Protein AF-A0A7C7MCL7-F1 (afdb_monomer)

Foldseek 3Di:
DDDDDDDDDPPPPPPPPPVPPVCVPPPPPDDDPDDDPVCVVPVVVVVVVVVLQCVQQVPDPPHGGHQLLVVLVVLQLVLQVCVVVVNLVVVLVVVCVVCLVLLVVLLVVCVVPVFLVSNVCSVANVPVVNCSQFVDWDDDRQKIKGAHSHVVSVVVCVVVVNHPDDVQNCCVRVPVSNVVSSCVSSQWDWDWDHADPRRMIMIGTPGGNDDPPD

Nearest PDB structures (foldseek):
  7dg2-assembly1_A  TM=3.891E-01  e=6.845E-01  Xenopus laevis
  6g63-assembly1_A  TM=5.536E-01  e=3.186E+00  Escherichia coli K-12
  3key-assembly1_A  TM=3.039E-01  e=1.237E+00  Saccharomyces cerevisiae
  2vrt-assembly2_B  TM=3.286E-01  e=1.662E+00  Escherichia coli
  7dg2-assembly1_C  TM=2.466E-01  e=5.113E+00  Xenopus laevis

Radius of gyration: 28.77 Å; Cα contacts (8 Å, |Δi|>4): 194; chains: 1; bounding box: 128×38×57 Å

Structure (mmCIF, N/CA/C/O backbone):
data_AF-A0A7C7MCL7-F1
#
_entry.id   AF-A0A7C7MCL7-F1
#
loop_
_atom_site.group_PDB
_atom_site.id
_atom_site.type_symbol
_atom_site.label_atom_id
_atom_site.label_alt_id
_atom_site.label_comp_id
_atom_site.label_asym_id
_atom_site.label_entity_id
_atom_site.label_seq_id
_atom_site.pdbx_PDB_ins_code
_atom_site.Cartn_x
_atom_site.Cartn_y
_atom_site.Cartn_z
_atom_site.occupancy
_atom_site.B_iso_or_equiv
_atom_site.auth_seq_id
_atom_site.auth_comp_id
_atom_site.auth_asym_id
_atom_site.auth_atom_id
_atom_site.pdbx_PDB_model_num
ATOM 1 N N . MET A 1 1 ? 95.970 14.240 15.157 1.00 36.94 1 MET A N 1
ATOM 2 C CA . MET A 1 1 ? 95.552 15.665 15.115 1.00 36.94 1 MET A CA 1
ATOM 3 C C . MET A 1 1 ? 94.031 15.722 15.261 1.00 36.94 1 MET A C 1
ATOM 5 O O . MET A 1 1 ? 93.344 15.243 14.382 1.00 36.94 1 MET A O 1
ATOM 9 N N . LYS A 1 2 ? 93.507 15.883 16.482 1.00 35.91 2 LYS A N 1
ATOM 10 C CA . LYS A 1 2 ? 92.838 17.091 17.027 1.00 35.91 2 LYS A CA 1
ATOM 11 C C . LYS A 1 2 ? 91.698 17.696 16.171 1.00 35.91 2 LYS A C 1
ATOM 13 O O . LYS A 1 2 ? 91.995 18.410 15.225 1.00 35.91 2 LYS A O 1
ATOM 18 N N . ARG A 1 3 ? 90.475 17.598 16.742 1.00 40.03 3 ARG A N 1
ATOM 19 C CA . ARG A 1 3 ? 89.331 18.554 16.724 1.00 40.03 3 ARG A CA 1
ATOM 20 C C . ARG A 1 3 ? 88.558 18.654 15.381 1.00 40.03 3 ARG A C 1
ATOM 22 O O . ARG A 1 3 ? 89.179 18.711 14.341 1.00 40.03 3 ARG A O 1
ATOM 29 N N . LYS A 1 4 ? 87.220 18.721 15.306 1.00 42.31 4 LYS A N 1
ATOM 30 C CA . LYS A 1 4 ? 86.216 19.365 16.174 1.00 42.31 4 LYS A CA 1
ATOM 31 C C . LYS A 1 4 ? 84.848 18.660 16.102 1.00 42.31 4 LYS A C 1
ATOM 33 O O . LYS A 1 4 ? 84.473 18.096 15.085 1.00 42.31 4 LYS A O 1
ATOM 38 N N . VAL A 1 5 ? 84.133 18.793 17.212 1.00 49.50 5 VAL A N 1
ATOM 39 C CA . VAL A 1 5 ? 82.712 18.529 17.463 1.00 49.50 5 VAL A CA 1
ATOM 40 C C . VAL A 1 5 ? 81.807 19.307 16.501 1.00 49.50 5 VAL A C 1
ATOM 42 O O . VAL A 1 5 ? 82.027 20.503 16.315 1.00 49.50 5 VAL A O 1
ATOM 45 N N . LEU A 1 6 ? 80.739 18.671 16.010 1.00 38.44 6 LEU A N 1
ATOM 46 C CA . LEU A 1 6 ? 79.449 19.337 15.819 1.00 38.44 6 LEU A CA 1
ATOM 47 C C . LEU A 1 6 ? 78.312 18.319 15.999 1.00 38.44 6 LEU A C 1
ATOM 49 O O . LEU A 1 6 ? 78.039 17.494 15.134 1.00 38.44 6 LEU A O 1
ATOM 53 N N . ILE A 1 7 ? 77.691 18.374 17.175 1.00 47.28 7 ILE A N 1
ATOM 54 C CA . ILE A 1 7 ? 76.401 17.758 17.477 1.00 47.28 7 ILE A CA 1
ATOM 55 C C . ILE A 1 7 ? 75.343 18.692 16.885 1.00 47.28 7 ILE A C 1
ATOM 57 O O . ILE A 1 7 ? 75.255 19.845 17.302 1.00 47.28 7 ILE A O 1
ATOM 61 N N . ILE A 1 8 ? 74.547 18.209 15.933 1.00 44.81 8 ILE A N 1
ATOM 62 C CA . ILE A 1 8 ? 73.264 18.826 15.583 1.00 44.81 8 ILE A CA 1
ATOM 63 C C . ILE A 1 8 ? 72.187 17.833 16.004 1.00 44.81 8 ILE A C 1
ATOM 65 O O . ILE A 1 8 ? 72.115 16.712 15.506 1.00 44.81 8 ILE A O 1
ATOM 69 N N . ALA A 1 9 ? 71.409 18.247 16.999 1.00 42.09 9 ALA A N 1
ATOM 70 C CA . ALA A 1 9 ? 70.315 17.493 17.577 1.00 42.09 9 ALA A CA 1
ATOM 71 C C . ALA A 1 9 ? 69.171 17.353 16.562 1.00 42.09 9 ALA A C 1
ATOM 73 O O . ALA A 1 9 ? 68.555 18.340 16.165 1.00 42.09 9 ALA A O 1
ATOM 74 N N . LEU A 1 10 ? 68.865 16.116 16.176 1.00 41.31 10 LEU A N 1
ATOM 75 C CA . LEU A 1 10 ? 67.607 15.755 15.531 1.00 41.31 10 LEU A CA 1
ATOM 76 C C . LEU A 1 10 ? 66.560 15.587 16.638 1.00 41.31 10 LEU A C 1
ATOM 78 O O . LEU A 1 10 ? 66.411 14.514 17.220 1.00 41.31 10 LEU A O 1
ATOM 82 N N . ILE A 1 11 ? 65.861 16.675 16.964 1.00 46.47 11 ILE A N 1
ATOM 83 C CA . ILE A 1 11 ? 64.635 16.614 17.762 1.00 46.47 11 ILE A CA 1
ATOM 84 C C . ILE A 1 11 ? 63.562 16.004 16.856 1.00 46.47 11 ILE A C 1
ATOM 86 O O . ILE A 1 11 ? 62.871 16.699 16.115 1.00 46.47 11 ILE A O 1
ATOM 90 N N . PHE A 1 12 ? 63.443 14.678 16.897 1.00 41.88 12 PHE A N 1
ATOM 91 C CA . PHE A 1 12 ? 62.218 13.991 16.507 1.00 41.88 12 PHE A CA 1
ATOM 92 C C . PHE A 1 12 ? 61.162 14.327 17.569 1.00 41.88 12 PHE A C 1
ATOM 94 O O . PHE A 1 12 ? 60.951 13.582 18.524 1.00 41.88 12 PHE A O 1
ATOM 101 N N . CYS A 1 13 ? 60.492 15.472 17.418 1.00 37.75 13 CYS A N 1
ATOM 102 C CA . CYS A 1 13 ? 59.153 15.620 17.971 1.00 37.75 13 CYS A CA 1
ATOM 103 C C . CYS A 1 13 ? 58.274 14.652 17.184 1.00 37.75 13 CYS A C 1
ATOM 105 O O . CYS A 1 13 ? 57.756 14.988 16.119 1.00 37.75 13 CYS A O 1
ATOM 107 N N . GLY A 1 14 ? 58.161 13.423 17.687 1.00 39.16 14 GLY A N 1
ATOM 108 C CA . GLY A 1 14 ? 57.064 12.542 17.336 1.00 39.16 14 GLY A CA 1
ATOM 109 C C . GLY A 1 14 ? 55.780 13.271 17.698 1.00 39.16 14 GLY A C 1
ATOM 110 O O . GLY A 1 14 ? 55.341 13.232 18.844 1.00 39.16 14 GLY A O 1
ATOM 111 N N . PHE A 1 15 ? 55.216 13.986 16.726 1.00 41.09 15 PHE A N 1
ATOM 112 C CA . PHE A 1 15 ? 53.821 14.372 16.740 1.00 41.09 15 PHE A CA 1
ATOM 113 C C . PHE A 1 15 ? 53.038 13.066 16.820 1.00 41.09 15 PHE A C 1
ATOM 115 O O . PHE A 1 15 ? 52.789 12.400 15.816 1.00 41.09 15 PHE A O 1
ATOM 122 N N . GLY A 1 16 ? 52.683 12.680 18.045 1.00 38.75 16 GLY A N 1
ATOM 123 C CA . GLY A 1 16 ? 51.490 11.896 18.261 1.00 38.75 16 GLY A CA 1
ATOM 124 C C . GLY A 1 16 ? 50.367 12.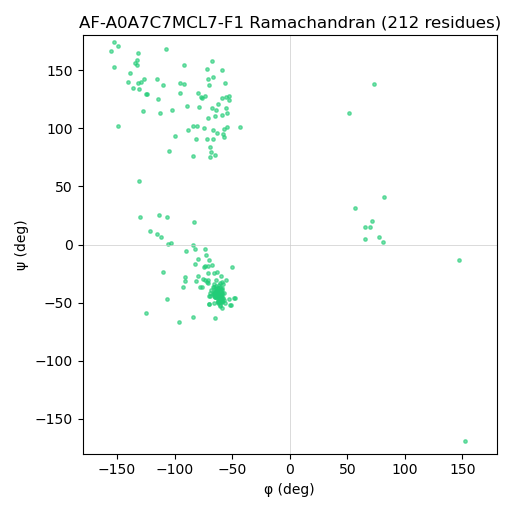690 17.620 1.00 38.75 16 GLY A C 1
ATOM 125 O O . GLY A 1 16 ? 49.902 13.683 18.175 1.00 38.75 16 GLY A O 1
ATOM 126 N N . ILE A 1 17 ? 49.963 12.283 16.419 1.00 47.47 17 ILE A N 1
ATOM 127 C CA . ILE A 1 17 ? 48.652 12.625 15.888 1.00 47.47 17 ILE A CA 1
ATOM 128 C C . ILE A 1 17 ? 47.683 11.826 16.757 1.00 47.47 17 ILE A C 1
ATOM 130 O O . ILE A 1 17 ? 47.179 10.771 16.381 1.00 47.47 17 ILE A O 1
ATOM 134 N N . SER A 1 18 ? 47.484 12.299 17.986 1.00 43.41 18 SER A N 1
ATOM 135 C CA . SER A 1 18 ? 46.252 12.078 18.715 1.00 43.41 18 SER A CA 1
ATOM 136 C C . SER A 1 18 ? 45.187 12.642 17.795 1.00 43.41 18 SER A C 1
ATOM 138 O O . SER A 1 18 ? 45.034 13.855 17.672 1.00 43.41 18 SER A O 1
ATOM 140 N N . SER A 1 19 ? 44.538 11.740 17.064 1.00 42.25 19 SER A N 1
ATOM 141 C CA . SER A 1 19 ? 43.233 11.962 16.476 1.00 42.25 19 SER A CA 1
ATOM 142 C C . SER A 1 19 ? 42.396 12.659 17.538 1.00 42.25 19 SER A C 1
ATOM 144 O O . SER A 1 19 ? 41.936 12.020 18.485 1.00 42.25 19 SER A O 1
ATOM 146 N N . THR A 1 20 ? 42.239 13.974 17.419 1.00 41.31 20 THR A N 1
ATOM 147 C CA . THR A 1 20 ? 41.223 14.710 18.151 1.00 41.31 20 THR A CA 1
ATOM 148 C C . THR A 1 20 ? 39.897 14.262 17.556 1.00 41.31 20 THR A C 1
ATOM 150 O O . THR A 1 20 ? 39.319 14.932 16.703 1.00 41.31 20 THR A O 1
ATOM 153 N N . TYR A 1 21 ? 39.423 13.091 17.984 1.00 46.25 21 TYR A N 1
ATOM 154 C CA . TYR A 1 21 ? 37.995 12.937 18.153 1.00 46.25 21 TYR A CA 1
ATOM 155 C C . TYR A 1 21 ? 37.592 14.105 19.044 1.00 46.25 21 TYR A C 1
ATOM 157 O O . TYR A 1 21 ? 38.200 14.328 20.094 1.00 46.25 21 TYR A O 1
ATOM 165 N N . ALA A 1 22 ? 36.648 14.911 18.576 1.00 41.06 22 ALA A N 1
ATOM 166 C CA . ALA A 1 22 ? 35.959 15.864 19.421 1.00 41.06 22 ALA A CA 1
ATOM 167 C C . ALA A 1 22 ? 35.159 15.051 20.450 1.00 41.06 22 ALA A C 1
ATOM 169 O O . ALA A 1 22 ? 33.964 14.829 20.298 1.00 41.06 22 ALA A O 1
ATOM 170 N N . ASP A 1 23 ? 35.856 14.524 21.452 1.00 44.12 23 ASP A N 1
ATOM 171 C CA . ASP A 1 23 ? 35.275 13.831 22.585 1.00 44.12 23 ASP A CA 1
ATOM 172 C C . ASP A 1 23 ? 34.876 14.899 23.603 1.00 44.12 23 ASP A C 1
ATOM 174 O O . ASP A 1 23 ? 35.578 15.201 24.567 1.00 44.12 23 ASP A O 1
ATOM 178 N N . SER A 1 24 ? 33.764 15.576 23.315 1.00 45.00 24 SER A N 1
ATOM 179 C CA . SER A 1 24 ? 33.172 16.564 24.215 1.00 45.00 24 SER A CA 1
ATOM 180 C C . SER A 1 24 ? 32.285 15.928 25.291 1.00 45.00 24 SER A C 1
ATOM 182 O O . SER A 1 24 ? 31.459 16.623 25.878 1.00 45.00 24 SER A O 1
ATOM 184 N N . HIS A 1 25 ? 32.424 14.629 25.577 1.00 53.31 25 HIS A N 1
ATOM 185 C CA . HIS A 1 25 ? 31.592 13.945 26.570 1.00 53.31 25 HIS A CA 1
ATOM 186 C C . HIS A 1 25 ? 32.408 13.122 27.570 1.00 53.31 25 HIS A C 1
ATOM 188 O O . HIS A 1 25 ? 32.116 11.962 27.835 1.00 53.31 25 HIS A O 1
ATOM 194 N N . ALA A 1 26 ? 33.370 13.778 28.220 1.00 48.25 26 ALA A N 1
ATOM 195 C CA . ALA A 1 26 ? 34.008 13.275 29.438 1.00 48.25 26 ALA A CA 1
ATOM 196 C C . ALA A 1 26 ? 33.698 14.131 30.687 1.00 48.25 26 ALA A C 1
ATOM 198 O O . ALA A 1 26 ? 34.460 14.128 31.647 1.00 48.25 26 ALA A O 1
ATOM 199 N N . GLU A 1 27 ? 32.566 14.849 30.720 1.00 49.75 27 GLU A N 1
ATOM 200 C CA . GLU A 1 27 ? 31.965 15.296 31.988 1.00 49.75 27 GLU A CA 1
ATOM 201 C C . GLU A 1 27 ? 30.822 14.344 32.362 1.00 49.75 27 GLU A C 1
ATOM 203 O O . GLU A 1 27 ? 29.669 14.506 31.951 1.00 49.75 27 GLU A O 1
ATOM 208 N N . SER A 1 28 ? 31.146 13.328 33.165 1.00 57.53 28 SER A N 1
ATOM 209 C CA . SER A 1 28 ? 30.161 12.460 33.806 1.00 57.53 28 SER A CA 1
ATOM 210 C C . SER A 1 28 ? 29.296 13.284 34.770 1.00 57.53 28 SER A C 1
ATOM 212 O O . SER A 1 28 ? 29.682 13.522 35.913 1.00 57.53 28 SER A O 1
ATOM 214 N N . GLY A 1 29 ? 28.124 13.734 34.319 1.00 59.22 29 GLY A N 1
ATOM 215 C CA . GLY A 1 29 ? 27.091 14.246 35.226 1.00 59.22 29 GLY A CA 1
ATOM 216 C C . GLY A 1 29 ? 26.207 15.372 34.703 1.00 59.22 29 GLY A C 1
ATOM 217 O O . GLY A 1 29 ? 25.159 15.622 35.297 1.00 59.22 29 GLY A O 1
ATOM 218 N N . LYS A 1 30 ? 26.549 16.036 33.593 1.00 62.78 30 LYS A N 1
ATOM 219 C CA . LYS A 1 30 ? 25.653 17.049 33.014 1.00 62.78 30 LYS A CA 1
ATOM 220 C C . LYS A 1 30 ? 24.691 16.389 32.035 1.00 62.78 30 LYS A C 1
ATOM 222 O O . LYS A 1 30 ? 25.027 16.115 30.888 1.00 62.78 30 LYS A O 1
ATOM 227 N N . LYS A 1 31 ? 23.473 16.118 32.509 1.00 67.56 31 LYS A N 1
ATOM 228 C CA . LYS A 1 31 ? 22.359 15.700 31.652 1.00 67.56 31 LYS A CA 1
ATOM 229 C C . LYS A 1 31 ? 22.075 16.844 30.677 1.00 67.56 31 LYS A C 1
ATOM 231 O O . LYS A 1 31 ? 21.814 17.957 31.123 1.00 67.56 31 LYS A O 1
ATOM 236 N N . PHE A 1 32 ? 22.159 16.589 29.374 1.00 68.69 32 PHE A N 1
ATOM 237 C CA . PHE A 1 32 ? 21.770 17.568 28.362 1.00 68.69 32 PHE A CA 1
ATOM 238 C C . PHE A 1 32 ? 20.318 18.005 28.622 1.00 68.69 32 PHE A C 1
ATOM 240 O O . PHE A 1 32 ? 19.407 17.176 28.614 1.00 68.69 32 PHE A O 1
ATOM 247 N N . VAL A 1 33 ? 20.116 19.292 28.920 1.00 72.88 33 VAL A N 1
ATOM 248 C CA . VAL A 1 33 ? 18.794 19.909 29.102 1.00 72.88 33 VAL A CA 1
ATOM 249 C C . VAL A 1 33 ? 18.512 20.734 27.851 1.00 72.88 33 VAL A C 1
ATOM 251 O O . VAL A 1 33 ? 18.743 21.937 27.810 1.00 72.88 33 VAL A O 1
ATOM 254 N N . GLY A 1 34 ? 18.078 20.054 26.796 1.00 80.00 34 GLY A N 1
ATOM 255 C CA . GLY A 1 34 ? 17.706 20.655 25.521 1.00 80.00 34 GLY A CA 1
ATOM 256 C C . GLY A 1 34 ? 16.671 19.795 24.806 1.00 80.00 34 GLY A C 1
ATOM 257 O O . GLY A 1 34 ? 16.324 18.709 25.277 1.00 80.00 34 GLY A O 1
ATOM 258 N N . ALA A 1 35 ? 16.156 20.287 23.679 1.00 79.31 35 ALA A N 1
ATOM 259 C CA . ALA A 1 35 ? 15.262 19.498 22.841 1.00 79.31 35 ALA A CA 1
ATOM 260 C C . ALA A 1 35 ? 15.985 18.219 22.392 1.00 79.31 35 ALA A C 1
ATOM 262 O O . ALA A 1 35 ? 17.091 18.286 21.861 1.00 79.31 35 ALA A O 1
ATOM 263 N N . THR A 1 36 ? 15.370 17.065 22.644 1.00 84.31 36 THR A N 1
ATOM 264 C CA . THR A 1 36 ? 15.885 15.763 22.208 1.00 84.31 36 THR A CA 1
ATOM 265 C C . THR A 1 36 ? 15.229 15.387 20.889 1.00 84.31 36 THR A C 1
ATOM 267 O O . THR A 1 36 ? 14.037 15.613 20.682 1.00 84.31 36 THR A O 1
ATOM 270 N N . SER A 1 37 ? 16.023 14.829 19.984 1.00 85.50 37 SER A N 1
ATOM 271 C CA . SER A 1 37 ? 15.574 14.289 18.699 1.00 85.50 37 SER A CA 1
ATOM 272 C C . SER A 1 37 ? 14.820 12.965 18.853 1.00 85.50 37 SER A C 1
ATOM 274 O O . SER A 1 37 ? 14.127 12.534 17.932 1.00 85.50 37 SER A O 1
ATOM 276 N N . GLY A 1 38 ? 14.983 12.290 19.996 1.00 88.19 38 GLY A N 1
ATOM 277 C CA . GLY A 1 38 ? 14.513 10.926 20.210 1.00 88.19 38 GLY A CA 1
ATOM 278 C C . GLY A 1 38 ? 15.453 9.871 19.619 1.00 88.19 38 GLY A C 1
ATOM 279 O O . GLY A 1 38 ? 15.149 8.680 19.700 1.00 88.19 38 GLY A O 1
ATOM 280 N N . TYR A 1 39 ? 16.587 10.269 19.038 1.00 89.50 39 TYR A N 1
ATOM 281 C CA . TYR A 1 39 ? 17.611 9.379 18.481 1.00 89.50 39 TYR A CA 1
ATOM 282 C C . TYR A 1 39 ? 18.922 9.386 19.269 1.00 89.50 39 TYR A C 1
ATOM 284 O O . TYR A 1 39 ? 19.866 8.723 18.847 1.00 89.50 39 TYR A O 1
ATOM 292 N N . GLU A 1 40 ? 18.973 10.062 20.416 1.00 90.75 40 GLU A N 1
ATOM 293 C CA . GLU A 1 40 ? 20.145 10.069 21.291 1.00 90.75 40 GLU A CA 1
ATOM 294 C C . GLU A 1 40 ? 20.544 8.627 21.667 1.00 90.75 40 GLU A C 1
ATOM 296 O O . GLU A 1 40 ? 19.713 7.829 22.115 1.00 90.75 40 GLU A O 1
ATOM 301 N N . GLY A 1 41 ? 21.812 8.275 21.443 1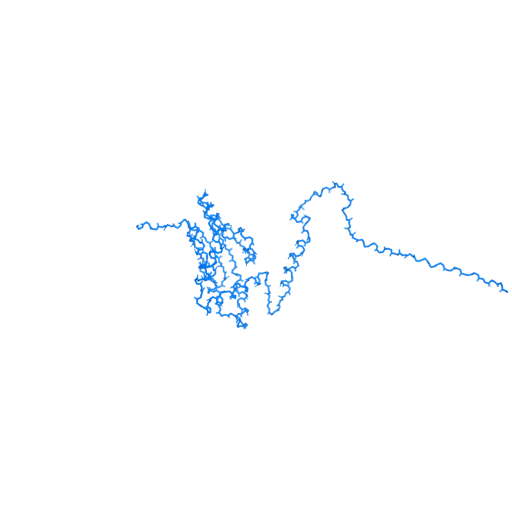.00 91.81 41 GLY A N 1
ATOM 302 C CA . GLY A 1 41 ? 22.346 6.917 21.607 1.00 91.81 41 GLY A CA 1
ATOM 303 C C . GLY A 1 41 ? 21.995 5.942 20.471 1.00 91.81 41 GLY A C 1
ATOM 304 O O . GLY A 1 41 ? 22.259 4.742 20.585 1.00 91.81 41 GLY A O 1
ATOM 305 N N . ARG A 1 42 ? 21.366 6.415 19.387 1.00 93.56 42 ARG A N 1
ATOM 306 C CA . ARG A 1 42 ? 20.992 5.643 18.182 1.00 93.56 42 ARG A CA 1
ATOM 307 C C . ARG A 1 42 ? 21.445 6.325 16.886 1.00 93.56 42 ARG A C 1
ATOM 309 O O . ARG A 1 42 ? 20.886 6.063 15.819 1.00 93.56 42 ARG A O 1
ATOM 316 N N . GLU A 1 43 ? 22.464 7.170 16.964 1.00 94.44 43 GLU A N 1
ATOM 317 C CA . GLU A 1 43 ? 22.961 8.009 15.873 1.00 94.44 43 GLU A CA 1
ATOM 318 C C . GLU A 1 43 ? 23.478 7.172 14.697 1.00 94.44 43 GLU A C 1
ATOM 320 O O . GLU A 1 43 ? 23.170 7.481 13.550 1.00 94.44 43 GLU A O 1
ATOM 325 N N . ASP A 1 44 ? 24.179 6.061 14.957 1.00 94.69 44 ASP A N 1
ATOM 326 C CA . ASP A 1 44 ? 24.621 5.130 13.904 1.00 94.69 44 ASP A CA 1
ATOM 327 C C . ASP A 1 44 ? 23.429 4.547 13.125 1.00 94.69 44 ASP A C 1
ATOM 329 O O . ASP A 1 44 ? 23.450 4.482 11.894 1.00 94.69 44 ASP A O 1
ATOM 333 N N . ARG A 1 45 ? 22.336 4.199 13.818 1.00 92.19 45 ARG A N 1
ATOM 334 C CA . ARG A 1 45 ? 21.120 3.689 13.171 1.00 92.19 45 ARG A CA 1
ATOM 335 C C . ARG A 1 45 ? 20.456 4.760 12.309 1.00 92.19 45 ARG A C 1
ATOM 337 O O . ARG A 1 45 ? 20.025 4.453 11.196 1.00 92.19 45 ARG A O 1
ATOM 344 N N . LEU A 1 46 ? 20.380 5.994 12.805 1.00 94.31 46 LEU A N 1
ATOM 345 C CA . LEU A 1 46 ? 19.862 7.126 12.037 1.00 94.31 46 LEU A CA 1
ATOM 346 C C . LEU A 1 46 ? 20.733 7.390 10.798 1.00 94.31 46 LEU A C 1
ATOM 348 O O . LEU A 1 46 ? 20.210 7.453 9.687 1.00 94.31 46 LEU A O 1
ATOM 352 N N . GLY A 1 47 ? 22.056 7.451 10.972 1.00 95.12 47 GLY A N 1
ATOM 353 C CA . GLY A 1 47 ? 23.018 7.683 9.895 1.00 95.12 47 GLY A CA 1
ATOM 354 C C . GLY A 1 47 ? 22.947 6.620 8.800 1.00 95.12 47 GLY A C 1
ATOM 355 O O . GLY A 1 47 ? 22.893 6.956 7.617 1.00 95.12 47 GLY A O 1
ATOM 356 N N . ARG A 1 48 ? 22.852 5.336 9.170 1.00 93.62 48 ARG A N 1
ATOM 357 C CA . ARG A 1 48 ? 22.665 4.240 8.202 1.00 93.62 48 ARG A CA 1
ATOM 358 C C . ARG A 1 48 ? 21.335 4.336 7.463 1.00 93.62 48 ARG A C 1
ATOM 360 O O . ARG A 1 48 ? 21.312 4.136 6.252 1.00 93.62 48 ARG A O 1
ATOM 367 N N . SER A 1 49 ? 20.253 4.659 8.171 1.00 91.88 49 SER A N 1
ATOM 368 C CA . SER A 1 49 ? 18.925 4.808 7.562 1.00 91.88 49 SER A CA 1
ATOM 369 C C . SER A 1 49 ? 18.928 5.936 6.528 1.00 91.88 49 SER A C 1
ATOM 371 O O . SER A 1 49 ? 18.478 5.738 5.400 1.00 91.88 49 SER A O 1
ATOM 373 N N . MET A 1 50 ? 19.533 7.083 6.859 1.00 94.69 50 MET A N 1
ATOM 374 C CA . MET A 1 50 ? 19.624 8.197 5.915 1.00 94.69 50 MET A CA 1
ATOM 375 C C . MET A 1 50 ? 20.588 7.950 4.765 1.00 94.69 50 MET A C 1
ATOM 377 O O . MET A 1 50 ? 20.316 8.385 3.649 1.00 94.69 50 MET A O 1
ATOM 381 N N . ALA A 1 51 ? 21.673 7.208 4.988 1.00 94.50 51 ALA A N 1
ATOM 382 C CA . ALA A 1 51 ? 22.568 6.820 3.906 1.00 94.50 51 ALA A CA 1
ATOM 383 C C . ALA A 1 51 ? 21.848 5.985 2.833 1.00 94.50 51 ALA A C 1
ATOM 385 O O . ALA A 1 51 ? 22.149 6.147 1.654 1.00 94.50 51 ALA A O 1
ATOM 386 N N . VAL A 1 52 ? 20.904 5.115 3.215 1.00 92.12 52 VAL A N 1
ATOM 387 C CA . VAL A 1 52 ? 20.088 4.356 2.251 1.00 92.12 52 VAL A CA 1
ATOM 388 C C . VAL A 1 52 ? 19.188 5.295 1.451 1.00 92.12 52 VAL A C 1
ATOM 390 O O . VAL A 1 52 ? 19.244 5.265 0.227 1.00 92.12 52 VAL A O 1
ATOM 393 N N . VAL A 1 53 ? 18.438 6.174 2.124 1.00 92.06 53 VAL A N 1
ATOM 394 C CA . VAL A 1 53 ? 17.553 7.151 1.462 1.00 92.06 53 VAL A CA 1
ATOM 395 C C . VAL A 1 53 ? 18.325 8.020 0.466 1.00 92.06 53 VAL A C 1
ATOM 397 O O . VAL A 1 53 ? 17.937 8.118 -0.695 1.00 92.06 53 VAL A O 1
ATOM 400 N N . LEU A 1 54 ? 19.451 8.601 0.890 1.00 93.12 54 LEU A N 1
ATOM 401 C CA . LEU A 1 54 ? 20.266 9.466 0.035 1.00 93.12 54 LEU A CA 1
ATOM 402 C C . LEU A 1 54 ? 20.836 8.714 -1.169 1.00 93.12 54 LEU A C 1
ATOM 404 O O . LEU A 1 54 ? 20.860 9.258 -2.268 1.00 93.12 54 LEU A O 1
ATOM 408 N N . LYS A 1 55 ? 21.277 7.465 -0.983 1.00 91.25 55 LYS A N 1
ATOM 409 C CA . LYS A 1 55 ? 21.782 6.642 -2.090 1.00 91.25 55 LYS A CA 1
ATOM 410 C C . LYS A 1 55 ? 20.688 6.312 -3.100 1.00 91.25 55 LYS A C 1
ATOM 412 O O . LYS A 1 55 ? 20.968 6.398 -4.289 1.00 91.25 55 LYS A O 1
ATOM 417 N N . SER A 1 56 ? 19.479 5.976 -2.644 1.00 90.69 56 SER A N 1
ATOM 418 C CA . SER A 1 56 ? 18.343 5.713 -3.535 1.00 90.69 56 SER A CA 1
ATOM 419 C C . SER A 1 56 ? 17.982 6.953 -4.351 1.00 90.69 56 SER A C 1
ATOM 421 O O . SER A 1 56 ? 17.904 6.877 -5.569 1.00 90.69 56 SER A O 1
ATOM 423 N N . LEU A 1 57 ? 17.848 8.112 -3.699 1.00 90.94 57 LEU A N 1
ATOM 424 C CA . LEU A 1 57 ? 17.441 9.355 -4.365 1.00 90.94 57 LEU A CA 1
ATOM 425 C C . LEU A 1 57 ? 18.518 9.945 -5.291 1.00 90.94 57 LEU A C 1
ATOM 427 O O . LEU A 1 57 ? 18.189 10.685 -6.217 1.00 90.94 57 LEU A O 1
ATOM 431 N N . ASN A 1 58 ? 19.798 9.637 -5.052 1.00 90.88 58 ASN A N 1
ATOM 432 C CA . ASN A 1 58 ? 20.908 10.126 -5.872 1.00 90.88 58 ASN A CA 1
ATOM 433 C C . ASN A 1 58 ? 21.007 9.419 -7.237 1.00 90.88 58 ASN A C 1
ATOM 435 O O . ASN A 1 58 ? 21.645 9.949 -8.149 1.00 90.88 58 ASN A O 1
ATOM 439 N N . GLU A 1 59 ? 20.394 8.241 -7.398 1.00 87.12 59 GLU A N 1
ATOM 440 C CA . GLU A 1 59 ? 20.338 7.568 -8.694 1.00 87.12 59 GLU A CA 1
ATOM 441 C C . GLU A 1 59 ? 19.221 8.167 -9.557 1.00 87.12 59 GLU A C 1
ATOM 443 O O . GLU A 1 59 ? 18.033 7.891 -9.385 1.00 87.12 59 GLU A O 1
ATOM 448 N N . THR A 1 60 ? 19.624 9.013 -10.500 1.00 87.06 60 THR A N 1
ATOM 449 C CA . THR A 1 60 ? 18.712 9.788 -11.357 1.00 87.06 60 THR A CA 1
ATOM 450 C C . THR A 1 60 ? 18.642 9.255 -12.786 1.00 87.06 60 THR A C 1
ATOM 452 O O . THR A 1 60 ? 17.929 9.811 -13.626 1.00 87.06 60 THR A O 1
ATOM 455 N N . LYS A 1 61 ? 19.388 8.182 -13.090 1.00 84.19 61 LYS A N 1
ATOM 456 C CA . LYS A 1 61 ? 19.394 7.532 -14.401 1.00 84.19 61 LYS A CA 1
ATOM 457 C C . LYS A 1 61 ? 19.114 6.028 -14.259 1.00 84.19 61 LYS A C 1
ATOM 459 O O . LYS A 1 61 ? 19.590 5.395 -13.327 1.00 84.19 61 LYS A O 1
ATOM 464 N N . PRO A 1 62 ? 18.362 5.417 -15.194 1.00 82.88 62 PRO A N 1
ATOM 465 C CA . PRO A 1 62 ? 17.706 6.032 -16.352 1.00 82.88 62 PRO A CA 1
ATOM 466 C C . PRO A 1 62 ? 16.461 6.871 -16.001 1.00 82.88 62 PRO A C 1
ATOM 468 O O . PRO A 1 62 ? 15.902 7.502 -16.895 1.00 82.88 62 PRO A O 1
ATOM 471 N N . TYR A 1 63 ? 16.047 6.906 -14.733 1.00 86.69 63 TYR A N 1
ATOM 472 C CA . TYR A 1 63 ? 14.979 7.762 -14.221 1.00 86.69 63 TYR A CA 1
ATOM 473 C C . TYR A 1 63 ? 15.231 8.151 -12.759 1.00 86.69 63 TYR A C 1
ATOM 475 O O . TYR A 1 63 ? 16.133 7.608 -12.118 1.00 86.69 63 TYR A O 1
ATOM 483 N N . GLN A 1 64 ? 14.432 9.087 -12.243 1.00 89.31 64 GLN A N 1
ATOM 484 C CA . GLN A 1 64 ? 14.464 9.486 -10.840 1.00 89.31 64 GLN A CA 1
ATOM 485 C C . GLN A 1 64 ? 13.887 8.370 -9.965 1.00 89.31 64 GLN A C 1
ATOM 487 O O . GLN A 1 64 ? 12.681 8.153 -9.975 1.00 89.31 64 GLN A O 1
ATOM 492 N N . HIS A 1 65 ? 14.736 7.683 -9.204 1.00 89.81 65 HIS A N 1
ATOM 493 C CA . HIS A 1 65 ? 14.265 6.694 -8.237 1.00 89.81 65 HIS A CA 1
ATOM 494 C C . HIS A 1 65 ? 13.599 7.372 -7.040 1.00 89.81 65 HIS A C 1
ATOM 496 O O . HIS A 1 65 ? 13.993 8.474 -6.633 1.00 89.81 65 HIS A O 1
ATOM 502 N N . ASP A 1 66 ? 12.647 6.660 -6.449 1.00 89.56 66 ASP A N 1
ATOM 503 C CA . ASP A 1 66 ? 12.052 6.968 -5.159 1.00 89.56 66 ASP A CA 1
ATOM 504 C C . ASP A 1 66 ? 12.523 5.965 -4.084 1.00 89.56 66 ASP A C 1
ATOM 506 O O . ASP A 1 66 ? 13.159 4.939 -4.359 1.00 89.56 66 ASP A O 1
ATOM 510 N N . ILE A 1 67 ? 12.254 6.257 -2.811 1.00 91.38 67 ILE A N 1
ATOM 511 C CA . ILE A 1 67 ? 12.750 5.463 -1.675 1.00 91.38 67 ILE A CA 1
ATOM 512 C C . ILE A 1 67 ? 12.074 4.089 -1.552 1.00 91.38 67 ILE A C 1
ATOM 514 O O . ILE A 1 67 ? 12.609 3.201 -0.885 1.00 91.38 67 ILE A O 1
ATOM 518 N N . ASN A 1 68 ? 10.913 3.911 -2.187 1.00 92.56 68 ASN A N 1
ATOM 519 C CA . ASN A 1 68 ? 10.093 2.697 -2.163 1.00 92.56 68 ASN A CA 1
ATOM 520 C C . ASN A 1 68 ? 10.221 1.853 -3.449 1.00 92.56 68 ASN A C 1
ATOM 522 O O . ASN A 1 68 ? 9.600 0.792 -3.541 1.00 92.56 68 ASN A O 1
ATOM 526 N N . ASP A 1 69 ? 11.051 2.269 -4.410 1.00 92.31 69 ASP A N 1
ATOM 527 C CA . ASP A 1 69 ? 11.172 1.670 -5.744 1.00 92.31 69 ASP A CA 1
ATOM 528 C C . ASP A 1 69 ? 11.299 0.145 -5.736 1.00 92.31 69 ASP A C 1
ATOM 530 O O . ASP A 1 69 ? 10.641 -0.554 -6.505 1.00 92.31 69 ASP A O 1
ATOM 534 N N . ALA A 1 70 ? 12.160 -0.392 -4.868 1.00 92.81 70 ALA A N 1
ATOM 535 C CA . ALA A 1 70 ? 12.395 -1.831 -4.789 1.00 92.81 70 ALA A CA 1
ATOM 536 C C . ALA A 1 70 ? 11.131 -2.594 -4.356 1.00 92.81 70 ALA A C 1
ATOM 538 O O . ALA A 1 70 ? 10.831 -3.656 -4.904 1.00 92.81 70 ALA A O 1
ATOM 539 N N . LEU A 1 71 ? 10.375 -2.035 -3.406 1.00 94.44 71 LEU A N 1
ATOM 540 C CA . LEU A 1 71 ? 9.120 -2.614 -2.935 1.00 94.44 71 LEU A CA 1
ATOM 541 C C . LEU A 1 71 ? 8.038 -2.521 -4.017 1.00 94.44 71 LEU A C 1
ATOM 543 O O . LEU A 1 71 ? 7.360 -3.511 -4.288 1.00 94.44 71 LEU A O 1
ATOM 547 N N . VAL A 1 72 ? 7.924 -1.366 -4.677 1.00 95.88 72 VAL A N 1
ATOM 548 C CA . VAL A 1 72 ? 6.988 -1.156 -5.791 1.00 95.88 72 VAL A CA 1
ATOM 549 C C . VAL A 1 72 ? 7.271 -2.148 -6.923 1.00 95.88 72 VAL A C 1
ATOM 551 O O . VAL A 1 72 ? 6.360 -2.850 -7.357 1.00 95.88 72 VAL A O 1
ATOM 554 N N . LYS A 1 73 ? 8.533 -2.298 -7.347 1.00 95.81 73 LYS A N 1
ATOM 555 C CA . LYS A 1 73 ? 8.937 -3.265 -8.386 1.00 95.81 73 LYS A CA 1
ATOM 556 C C . LYS A 1 73 ? 8.588 -4.702 -8.016 1.00 95.81 73 LYS A C 1
ATOM 558 O O . LYS A 1 73 ? 8.116 -5.445 -8.874 1.00 95.81 73 LYS A O 1
ATOM 563 N N . MET A 1 74 ? 8.791 -5.096 -6.759 1.00 97.31 74 MET A N 1
ATOM 564 C CA . MET A 1 74 ? 8.417 -6.429 -6.283 1.00 97.31 74 MET A CA 1
ATOM 565 C C . MET A 1 74 ? 6.901 -6.659 -6.392 1.00 97.31 74 MET A C 1
ATOM 567 O O . MET A 1 74 ? 6.483 -7.712 -6.877 1.00 97.31 74 MET A O 1
ATOM 571 N N . ILE A 1 75 ? 6.082 -5.676 -5.998 1.00 97.25 75 ILE A N 1
ATOM 572 C CA . ILE A 1 75 ? 4.617 -5.755 -6.119 1.00 97.25 75 ILE A CA 1
ATOM 573 C C . ILE A 1 75 ? 4.212 -5.861 -7.592 1.00 97.25 75 ILE A C 1
ATOM 575 O O . ILE A 1 75 ? 3.488 -6.785 -7.950 1.00 97.25 75 ILE A O 1
ATOM 579 N N . LEU A 1 76 ? 4.726 -4.982 -8.459 1.00 98.12 76 LEU A N 1
ATOM 580 C CA . LEU A 1 76 ? 4.418 -5.002 -9.894 1.00 98.12 76 LEU A CA 1
ATOM 581 C C . LEU A 1 76 ? 4.813 -6.330 -10.553 1.00 98.12 76 LEU A C 1
ATOM 583 O O . LEU A 1 76 ? 4.015 -6.908 -11.285 1.00 98.12 76 LEU A O 1
ATOM 587 N N . THR A 1 77 ? 5.991 -6.865 -10.218 1.00 98.12 77 THR A N 1
ATOM 588 C CA . THR A 1 77 ? 6.457 -8.164 -10.734 1.00 98.12 77 THR A CA 1
ATOM 589 C C . THR A 1 77 ? 5.539 -9.299 -10.275 1.00 98.12 77 THR A C 1
ATOM 591 O O . THR A 1 77 ? 5.210 -10.192 -11.054 1.00 98.12 77 THR A O 1
ATOM 594 N N . THR A 1 78 ? 5.086 -9.254 -9.019 1.00 98.19 78 THR A N 1
ATOM 595 C CA . THR A 1 78 ? 4.158 -10.249 -8.460 1.00 98.19 78 THR A CA 1
ATOM 596 C C . THR A 1 78 ? 2.798 -10.189 -9.153 1.00 98.19 78 THR A C 1
ATOM 598 O O . THR A 1 78 ? 2.254 -11.223 -9.539 1.00 98.19 78 THR A O 1
ATOM 601 N N . LEU A 1 79 ? 2.269 -8.981 -9.368 1.00 98.44 79 LEU A N 1
ATOM 602 C CA . LEU A 1 79 ? 1.011 -8.770 -10.084 1.00 98.44 79 LEU A CA 1
ATOM 603 C C . LEU A 1 79 ? 1.107 -9.229 -11.539 1.00 98.44 79 LEU A C 1
ATOM 605 O O . LEU A 1 79 ? 0.199 -9.898 -12.020 1.00 98.44 79 LEU A O 1
ATOM 609 N N . GLN A 1 80 ? 2.211 -8.923 -12.222 1.00 98.38 80 GLN A N 1
ATOM 610 C CA . GLN A 1 80 ? 2.437 -9.358 -13.598 1.00 98.38 80 GLN A CA 1
ATOM 611 C C . GLN A 1 80 ? 2.507 -10.881 -13.688 1.00 98.38 80 GLN A C 1
ATOM 613 O O . GLN A 1 80 ? 1.907 -11.470 -14.583 1.00 98.38 80 GLN A O 1
ATOM 618 N N . PHE A 1 81 ? 3.214 -11.527 -12.755 1.00 98.56 81 PHE A N 1
ATOM 619 C CA . PHE A 1 81 ? 3.274 -12.983 -12.692 1.00 98.56 81 PHE A CA 1
ATOM 620 C C . PHE A 1 81 ? 1.877 -13.584 -12.525 1.00 98.56 81 PHE A C 1
ATOM 622 O O . PHE A 1 81 ? 1.501 -14.473 -13.288 1.00 98.56 81 PHE A O 1
ATOM 629 N N . ALA A 1 82 ? 1.095 -13.079 -11.571 1.00 98.56 82 ALA A N 1
ATOM 630 C CA . ALA A 1 82 ? -0.255 -13.571 -11.340 1.00 98.56 82 ALA A CA 1
ATOM 631 C C . ALA A 1 82 ? -1.177 -13.304 -12.544 1.00 98.56 82 ALA A C 1
ATOM 633 O O . ALA A 1 82 ? -1.906 -14.204 -12.946 1.00 98.56 82 ALA A O 1
ATOM 634 N N . LYS A 1 83 ? -1.085 -12.128 -13.181 1.00 97.88 83 LYS A N 1
ATOM 635 C CA . LYS A 1 83 ? -1.811 -11.797 -14.420 1.00 97.88 83 LYS A CA 1
ATOM 636 C C . LYS A 1 83 ? -1.475 -12.773 -15.549 1.00 97.88 83 LYS A C 1
ATOM 638 O O . LYS A 1 83 ? -2.380 -13.305 -16.174 1.00 97.88 83 LYS A O 1
ATOM 643 N N . ASN A 1 84 ? -0.193 -13.052 -15.778 1.00 98.38 84 ASN A N 1
ATOM 644 C CA . ASN A 1 84 ? 0.259 -13.919 -16.873 1.00 98.38 84 ASN A CA 1
ATOM 645 C C . ASN A 1 84 ? -0.150 -15.391 -16.714 1.00 98.38 84 ASN A C 1
ATOM 647 O O . ASN A 1 84 ? -0.065 -16.143 -17.682 1.00 98.38 84 ASN A O 1
ATOM 651 N N . ASN A 1 85 ? -0.527 -15.809 -15.5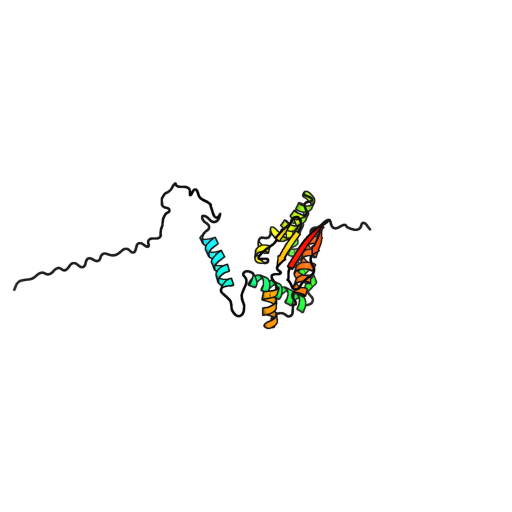05 1.00 98.56 85 ASN A N 1
ATOM 652 C CA . ASN A 1 85 ? -0.893 -17.189 -15.192 1.00 98.56 85 ASN A CA 1
ATOM 653 C C . ASN A 1 85 ? -2.367 -17.330 -14.779 1.00 98.56 85 ASN A C 1
ATOM 655 O O . ASN A 1 85 ? -2.745 -18.390 -14.293 1.00 98.56 85 ASN A O 1
ATOM 659 N N . ASP A 1 86 ? -3.179 -16.277 -14.929 1.00 98.38 86 ASP A N 1
ATOM 660 C CA . ASP A 1 86 ? -4.579 -16.242 -14.485 1.00 98.38 86 ASP A CA 1
ATOM 661 C C . ASP A 1 86 ? -4.765 -16.535 -12.976 1.00 98.38 86 ASP A C 1
ATOM 663 O O . ASP A 1 86 ? -5.787 -17.067 -12.560 1.00 98.38 86 ASP A O 1
ATOM 667 N N . MET A 1 87 ? -3.788 -16.154 -12.139 1.00 98.56 87 MET A N 1
ATOM 668 C CA . MET A 1 87 ? -3.719 -16.469 -10.697 1.00 98.56 87 MET A CA 1
ATOM 669 C C . MET A 1 87 ? -4.023 -15.275 -9.772 1.00 98.56 87 MET A C 1
ATOM 671 O O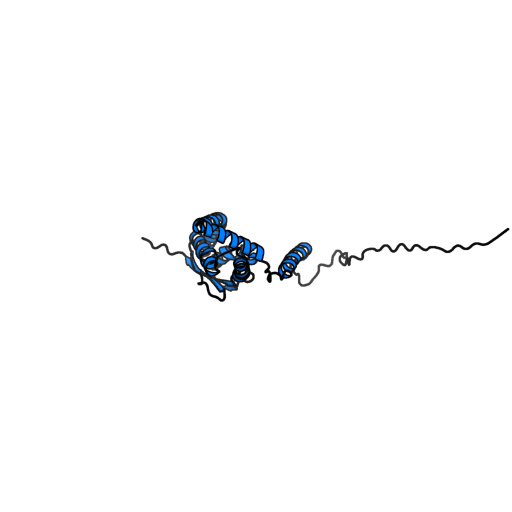 . MET A 1 87 ? -3.522 -15.193 -8.646 1.00 98.56 87 MET A O 1
ATOM 675 N N . ILE A 1 88 ? -4.757 -14.267 -10.250 1.00 98.56 88 ILE A N 1
ATOM 676 C CA . ILE A 1 88 ? -5.004 -13.046 -9.464 1.00 98.56 88 ILE A CA 1
ATOM 677 C C . ILE A 1 88 ? -5.834 -13.342 -8.212 1.00 98.56 88 ILE A C 1
ATOM 679 O O . ILE A 1 88 ? -5.529 -12.811 -7.145 1.00 98.56 88 ILE A O 1
ATOM 683 N N . GLU A 1 89 ? -6.852 -14.193 -8.314 1.00 98.44 89 GLU A N 1
ATOM 684 C CA . GLU A 1 89 ? -7.701 -14.532 -7.166 1.00 98.44 89 GLU A CA 1
ATOM 685 C C . GLU A 1 89 ? -6.923 -15.349 -6.125 1.00 98.44 89 GLU A C 1
ATOM 687 O O . GLU A 1 89 ? -7.015 -15.089 -4.926 1.00 98.44 89 GLU A O 1
ATOM 692 N N . GLU A 1 90 ? -6.074 -16.272 -6.574 1.00 98.56 90 GLU A N 1
ATOM 693 C CA . GLU A 1 90 ? -5.182 -17.071 -5.736 1.00 98.56 90 GLU A CA 1
ATOM 694 C C . GLU A 1 90 ? -4.142 -16.202 -5.027 1.00 98.56 90 GLU A C 1
ATOM 696 O O . GLU A 1 90 ? -3.860 -16.425 -3.847 1.00 98.56 90 GLU A O 1
ATOM 701 N N . LEU A 1 91 ? -3.598 -15.191 -5.715 1.00 98.19 91 LEU A N 1
ATOM 702 C CA . LEU A 1 91 ? -2.699 -14.210 -5.111 1.00 98.19 91 LEU A CA 1
ATOM 703 C C . LEU A 1 91 ? -3.396 -13.468 -3.963 1.00 98.19 91 LEU A C 1
ATOM 705 O O . LEU A 1 91 ? -2.834 -13.379 -2.870 1.00 98.19 91 LEU A O 1
ATOM 709 N N . ILE A 1 92 ? -4.613 -12.959 -4.191 1.00 98.19 92 ILE A N 1
ATOM 710 C CA . ILE A 1 92 ? -5.371 -12.231 -3.163 1.00 98.19 92 ILE A CA 1
ATOM 711 C C . ILE A 1 92 ? -5.742 -13.154 -2.000 1.00 98.19 92 ILE A C 1
ATOM 713 O O . ILE A 1 92 ? -5.522 -12.792 -0.845 1.00 98.19 92 ILE A O 1
ATOM 717 N N . ALA A 1 93 ? -6.234 -14.362 -2.278 1.00 98.06 93 ALA A N 1
ATOM 718 C CA . ALA A 1 93 ? -6.567 -15.338 -1.244 1.00 98.06 93 ALA A CA 1
ATOM 719 C C . ALA A 1 93 ? -5.339 -15.704 -0.393 1.00 98.06 93 ALA A C 1
ATOM 721 O O . ALA A 1 93 ? -5.412 -15.707 0.837 1.00 98.06 93 ALA A O 1
ATOM 722 N N . SER A 1 94 ? -4.189 -15.947 -1.031 1.00 98.06 94 SER A N 1
ATOM 723 C CA . SER A 1 94 ? -2.941 -16.241 -0.324 1.00 98.06 94 SER A CA 1
ATOM 724 C C . SER A 1 94 ? -2.483 -15.070 0.545 1.00 98.06 94 SER A C 1
ATOM 726 O O . SER A 1 94 ? -2.038 -15.292 1.671 1.00 98.06 94 SER A O 1
ATOM 728 N N . ASP A 1 95 ? -2.570 -13.835 0.047 1.00 95.62 95 ASP A N 1
ATOM 729 C CA . ASP A 1 95 ? -2.213 -12.641 0.817 1.00 95.62 95 ASP A CA 1
ATOM 730 C C . ASP A 1 95 ? -3.110 -12.495 2.059 1.00 95.62 95 ASP A C 1
ATOM 732 O O . ASP A 1 95 ? -2.603 -12.315 3.168 1.00 95.62 95 ASP A O 1
ATOM 736 N N . VAL A 1 96 ? -4.427 -12.686 1.902 1.00 96.25 96 VAL A N 1
ATOM 737 C CA . VAL A 1 96 ? -5.402 -12.681 3.006 1.00 96.25 96 VAL A CA 1
ATOM 738 C C . VAL A 1 96 ? -5.058 -13.725 4.064 1.00 96.25 96 VAL A C 1
ATOM 740 O O . VAL A 1 96 ? -5.060 -13.392 5.248 1.00 96.25 96 VAL A O 1
ATOM 743 N N . GLU A 1 97 ? -4.733 -14.962 3.677 1.00 97.62 97 GLU A N 1
ATOM 744 C CA . GLU A 1 97 ? -4.359 -16.010 4.638 1.00 97.62 97 GLU A CA 1
ATOM 745 C C . GLU A 1 97 ? -3.094 -15.658 5.424 1.00 97.62 97 GLU A C 1
ATOM 747 O O . GLU A 1 97 ? -3.050 -15.832 6.645 1.00 97.62 97 GLU A O 1
ATOM 752 N N . VAL A 1 98 ? -2.080 -15.104 4.753 1.00 95.56 98 VAL A N 1
ATOM 753 C CA . VAL A 1 98 ? -0.830 -14.686 5.402 1.00 95.56 98 VAL A CA 1
ATOM 754 C C . VAL A 1 98 ? -1.092 -13.593 6.441 1.00 95.56 98 VAL A C 1
ATOM 756 O O . VAL A 1 98 ? -0.544 -13.645 7.547 1.00 95.56 98 VAL A O 1
ATOM 759 N N . VAL A 1 99 ? -1.949 -12.617 6.125 1.00 92.94 99 VAL A N 1
ATOM 760 C CA . VAL A 1 99 ? -2.245 -11.502 7.040 1.00 92.94 99 VAL A CA 1
ATOM 761 C C . VAL A 1 99 ? -3.420 -11.767 7.990 1.00 92.94 99 VAL A C 1
ATOM 763 O O . VAL A 1 99 ? -3.660 -10.968 8.903 1.00 92.94 99 VAL A O 1
ATOM 766 N N . ARG A 1 100 ? -4.137 -12.889 7.846 1.00 95.44 100 ARG A N 1
ATOM 767 C CA . ARG A 1 100 ? -5.356 -13.222 8.606 1.00 95.44 100 ARG A CA 1
ATOM 768 C C . ARG A 1 100 ? -5.217 -13.034 10.121 1.00 95.44 100 ARG A C 1
ATOM 770 O O . ARG A 1 100 ? -6.090 -12.380 10.699 1.00 95.44 100 ARG A O 1
ATOM 777 N N . PRO A 1 101 ? -4.139 -13.487 10.800 1.00 94.69 101 PRO A N 1
ATOM 778 C CA . PRO A 1 101 ? -4.013 -13.304 12.250 1.00 94.69 101 PRO A CA 1
ATOM 779 C C . PRO A 1 101 ? -4.012 -11.829 12.682 1.00 94.69 101 PRO A C 1
ATOM 781 O O . PRO A 1 101 ? -4.520 -11.482 13.757 1.00 94.69 101 PRO A O 1
ATOM 784 N N . LEU A 1 102 ? -3.452 -10.947 11.843 1.00 92.75 102 LEU A N 1
ATOM 785 C CA . LEU A 1 102 ? -3.498 -9.504 12.053 1.00 92.75 102 LEU A CA 1
ATOM 786 C C . LEU A 1 102 ? -4.923 -8.985 11.840 1.00 92.75 102 LEU A C 1
ATOM 788 O O . LEU A 1 102 ? -5.447 -8.324 12.738 1.00 92.75 102 LEU A O 1
ATOM 792 N N . LEU A 1 103 ? -5.563 -9.320 10.717 1.00 94.88 103 LEU A N 1
ATOM 793 C CA . LEU A 1 103 ? -6.924 -8.872 10.391 1.00 94.88 103 LEU A CA 1
ATOM 794 C C . LEU A 1 103 ? -7.940 -9.277 11.470 1.00 94.88 103 LEU A C 1
ATOM 796 O O . LEU A 1 103 ? -8.733 -8.456 11.929 1.00 94.88 103 LEU A O 1
ATOM 800 N N . GLU A 1 104 ? -7.856 -10.499 11.995 1.00 95.88 104 GLU A N 1
ATOM 801 C CA . GLU A 1 104 ? -8.721 -10.945 13.092 1.00 95.88 104 GLU A CA 1
ATOM 802 C C . GLU A 1 104 ? -8.474 -10.175 14.398 1.00 95.88 104 GLU A C 1
ATOM 804 O O . GLU A 1 104 ? -9.400 -9.920 15.177 1.00 95.88 104 GLU A O 1
ATOM 809 N N . LYS A 1 105 ? -7.226 -9.769 14.664 1.00 94.69 105 LYS A N 1
ATOM 810 C CA . LYS A 1 105 ? -6.912 -8.883 15.793 1.00 94.69 105 LYS A CA 1
ATOM 811 C C . LYS A 1 105 ? -7.516 -7.495 15.581 1.00 94.69 105 LYS A C 1
ATOM 813 O O . LYS A 1 105 ? -7.970 -6.890 16.557 1.00 94.69 105 LYS A O 1
ATOM 818 N N . VAL A 1 106 ? -7.535 -6.990 14.348 1.00 94.81 106 VAL A N 1
ATOM 819 C CA . VAL A 1 106 ? -8.230 -5.743 13.997 1.00 94.81 106 VAL A CA 1
ATOM 820 C C . VAL A 1 106 ? -9.728 -5.894 14.249 1.00 94.81 106 VAL A C 1
ATOM 822 O O . VAL A 1 106 ? -10.274 -5.108 15.023 1.00 94.81 106 VAL A O 1
ATOM 825 N N . ARG A 1 107 ? -10.355 -6.970 13.755 1.00 95.75 107 ARG A N 1
ATOM 826 C CA . ARG A 1 107 ? -11.768 -7.298 14.011 1.00 95.75 107 ARG A CA 1
ATOM 827 C C . ARG A 1 107 ? -12.118 -7.299 15.494 1.00 95.75 107 ARG A C 1
ATOM 829 O O . ARG A 1 107 ? -13.042 -6.608 15.911 1.00 95.75 107 ARG A O 1
ATOM 836 N N . ARG A 1 108 ? -11.365 -8.033 16.322 1.00 95.75 108 ARG A N 1
ATOM 837 C CA . ARG A 1 108 ? -11.614 -8.086 17.777 1.00 95.75 108 ARG A CA 1
ATOM 838 C C . ARG A 1 108 ? -11.524 -6.706 18.432 1.00 95.75 108 ARG A C 1
ATOM 840 O O . ARG A 1 108 ? -12.309 -6.401 19.327 1.00 95.75 108 ARG A O 1
ATOM 847 N N . ASN A 1 109 ? -10.580 -5.867 18.001 1.00 93.75 109 ASN A N 1
ATOM 848 C CA . ASN A 1 109 ? -10.456 -4.502 18.516 1.00 93.75 109 ASN A CA 1
ATOM 849 C C . ASN A 1 109 ? -11.612 -3.605 18.069 1.00 93.75 109 ASN A C 1
ATOM 851 O O . ASN A 1 109 ? -12.132 -2.847 18.890 1.00 93.75 109 ASN A O 1
ATOM 855 N N . TYR A 1 110 ? -12.024 -3.720 16.809 1.00 94.62 110 TYR A N 1
ATOM 856 C CA . TYR A 1 110 ? -13.172 -3.002 16.275 1.00 94.62 110 TYR A CA 1
ATOM 857 C C . TYR A 1 110 ? -14.453 -3.382 17.028 1.00 94.62 110 TYR A C 1
ATOM 859 O O . TYR A 1 110 ? -15.071 -2.507 17.627 1.00 94.62 110 TYR A O 1
ATOM 867 N N . LEU A 1 111 ? -14.778 -4.676 17.141 1.00 94.50 111 LEU A N 1
ATOM 868 C CA . LEU A 1 111 ? -15.971 -5.160 17.854 1.00 94.50 111 LEU A CA 1
ATOM 869 C C . LEU A 1 111 ? -16.014 -4.723 19.326 1.00 94.50 111 LEU A C 1
ATOM 871 O O . LEU A 1 111 ? -17.082 -4.451 19.864 1.00 94.50 111 LEU A O 1
ATOM 875 N N . ARG A 1 112 ? -14.853 -4.625 19.984 1.00 94.44 112 ARG A N 1
ATOM 876 C CA . ARG A 1 112 ? -14.760 -4.167 21.378 1.00 94.44 112 ARG A CA 1
ATOM 877 C C . ARG A 1 112 ? -14.984 -2.661 21.536 1.00 94.44 112 ARG A C 1
ATOM 879 O O . ARG A 1 112 ? -15.390 -2.225 22.608 1.00 94.44 112 ARG A O 1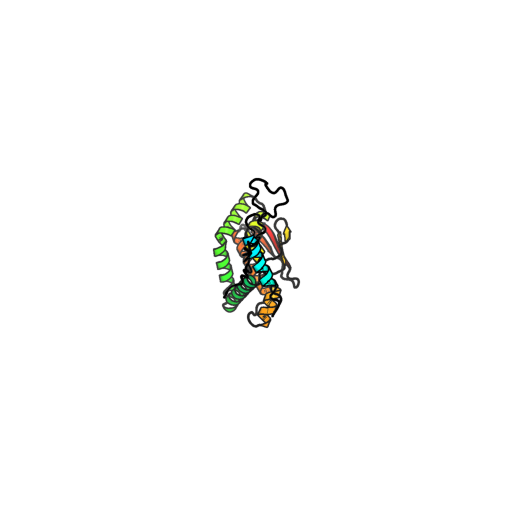
ATOM 886 N N . THR A 1 113 ? -14.631 -1.858 20.535 1.00 92.88 113 THR A N 1
ATOM 887 C CA . THR A 1 113 ? -14.589 -0.390 20.665 1.00 92.88 113 THR A CA 1
ATOM 888 C C . THR A 1 113 ? -15.675 0.333 19.879 1.00 92.88 113 THR A C 1
ATOM 890 O O . THR A 1 113 ? -15.979 1.474 20.211 1.00 92.88 113 THR A O 1
ATOM 893 N N . GLY A 1 114 ? -16.212 -0.288 18.827 1.00 91.19 114 GLY A N 1
ATOM 894 C CA . GLY A 1 114 ? -17.127 0.329 17.867 1.00 91.19 114 GLY A CA 1
ATOM 895 C C . GLY A 1 114 ? -16.506 1.449 17.021 1.00 91.19 114 GLY A C 1
ATOM 896 O O . GLY A 1 114 ? -17.217 2.097 16.262 1.00 91.19 114 GLY A O 1
ATOM 897 N N . LYS A 1 115 ? -15.197 1.712 17.143 1.00 92.62 115 LYS A N 1
ATOM 898 C CA . LYS A 1 115 ? -14.534 2.859 16.505 1.00 92.62 115 LYS A CA 1
ATOM 899 C C . LYS A 1 115 ? -14.026 2.499 15.114 1.00 92.62 115 LYS A C 1
ATOM 901 O O . LYS A 1 115 ? -13.131 1.659 15.000 1.00 92.62 115 LYS A O 1
ATOM 906 N N . LEU A 1 116 ? -14.524 3.181 14.084 1.00 92.25 116 LEU A N 1
ATOM 907 C CA . LEU A 1 116 ? -14.117 2.960 12.689 1.00 92.25 116 LEU A CA 1
ATOM 908 C C . LEU A 1 116 ? -12.615 3.179 12.481 1.00 92.25 116 LEU A C 1
ATOM 910 O O . LE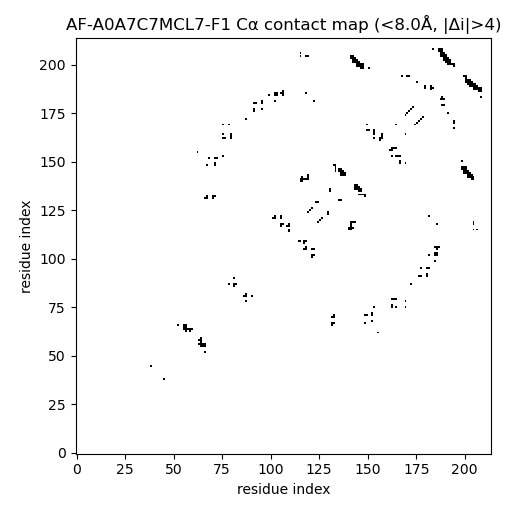U A 1 116 ? -11.963 2.378 11.820 1.00 92.25 116 LEU A O 1
ATOM 914 N N . ASP A 1 117 ? -12.032 4.187 13.131 1.00 92.31 117 ASP A N 1
ATOM 915 C CA . ASP A 1 117 ? -10.597 4.462 13.017 1.00 92.31 117 ASP A CA 1
ATOM 916 C C . ASP A 1 117 ? -9.712 3.285 13.465 1.00 92.31 117 ASP A C 1
ATOM 918 O O . ASP A 1 117 ? -8.632 3.075 12.924 1.00 92.31 117 ASP A O 1
ATOM 922 N N . THR A 1 118 ? -10.187 2.421 14.375 1.00 91.50 118 THR A N 1
ATOM 923 C CA . THR A 1 118 ? -9.407 1.237 14.789 1.00 91.50 118 THR A CA 1
ATOM 924 C C . THR A 1 118 ? -9.206 0.220 13.667 1.00 91.50 118 THR A C 1
ATOM 926 O O . THR A 1 118 ? -8.221 -0.523 13.696 1.00 91.50 118 THR A O 1
ATOM 929 N N . VAL A 1 119 ? -10.103 0.211 12.677 1.00 93.81 119 VAL A N 1
ATOM 930 C CA . VAL A 1 119 ? -9.965 -0.582 11.454 1.00 93.81 119 VAL A CA 1
ATOM 931 C C . VAL A 1 119 ? -8.850 -0.005 10.591 1.00 93.81 119 VAL A C 1
ATOM 933 O O . VAL A 1 119 ? -7.929 -0.739 10.247 1.00 93.81 119 VAL A O 1
ATOM 936 N N . MET A 1 120 ? -8.875 1.303 10.316 1.00 93.25 120 MET A N 1
ATOM 937 C CA . MET A 1 120 ? -7.852 1.977 9.500 1.00 93.25 120 MET A CA 1
ATOM 938 C C . MET A 1 120 ? -6.464 1.872 10.119 1.00 93.25 120 MET A C 1
ATOM 940 O O . MET A 1 120 ? -5.511 1.445 9.469 1.00 93.25 120 MET A O 1
ATOM 944 N N . VAL A 1 121 ? -6.378 2.127 11.422 1.00 89.31 121 VAL A N 1
ATOM 945 C CA . VAL A 1 121 ? -5.146 1.970 12.192 1.00 89.31 121 VAL A CA 1
ATOM 946 C C . VAL A 1 121 ? -4.629 0.533 12.133 1.00 89.31 121 VAL A C 1
ATOM 948 O O . VAL A 1 121 ? -3.426 0.301 12.107 1.00 89.31 121 VAL A O 1
ATOM 951 N N . GLY A 1 122 ? -5.516 -0.459 12.144 1.00 88.19 122 GLY A N 1
ATOM 952 C CA . GLY A 1 122 ? -5.140 -1.867 12.085 1.00 88.19 122 GLY A CA 1
ATOM 953 C C . GLY A 1 122 ? -4.723 -2.358 10.698 1.00 88.19 122 GLY A C 1
ATOM 954 O O . GLY A 1 122 ? -3.825 -3.190 10.603 1.00 88.19 122 GLY A O 1
ATOM 955 N N . MET A 1 123 ? -5.389 -1.856 9.662 1.00 89.62 123 MET A N 1
ATOM 956 C CA . MET A 1 123 ? -5.272 -2.309 8.277 1.00 89.62 123 MET A CA 1
ATOM 957 C C . MET A 1 123 ? -4.195 -1.549 7.491 1.00 89.62 123 MET A C 1
ATOM 959 O O . MET A 1 123 ? -3.622 -2.113 6.564 1.00 89.62 123 MET A O 1
ATOM 963 N N . ILE A 1 124 ? -3.918 -0.293 7.863 1.00 89.25 124 ILE A N 1
ATOM 964 C CA . ILE A 1 124 ? -2.998 0.605 7.153 1.00 89.25 124 ILE A CA 1
ATOM 965 C C . ILE A 1 124 ? -1.907 1.126 8.109 1.00 89.25 124 ILE A C 1
ATOM 967 O O . ILE A 1 124 ? -0.729 0.848 7.900 1.00 89.25 124 ILE A O 1
ATOM 971 N N . ASP A 1 125 ? -2.260 1.813 9.204 1.00 81.75 125 ASP A N 1
ATOM 972 C CA . ASP A 1 125 ? -1.274 2.646 9.929 1.00 81.75 125 ASP A CA 1
ATOM 973 C C . ASP A 1 125 ? -0.297 1.878 10.842 1.00 81.75 125 ASP A C 1
ATOM 975 O O . ASP A 1 125 ? 0.858 2.279 11.004 1.00 81.75 125 ASP A O 1
ATOM 979 N N . ARG A 1 126 ? -0.742 0.802 11.514 1.00 62.00 126 ARG A N 1
ATOM 980 C CA . ARG A 1 126 ? 0.087 0.085 12.512 1.00 62.00 126 ARG A CA 1
ATOM 981 C C . ARG A 1 126 ? 1.093 -0.872 11.917 1.00 62.00 126 A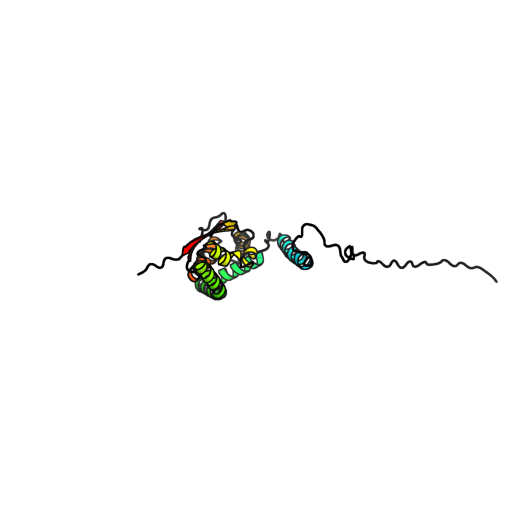RG A C 1
ATOM 983 O O . ARG A 1 126 ? 1.991 -1.320 12.635 1.00 62.00 126 ARG A O 1
ATOM 990 N N . THR A 1 127 ? 0.990 -1.171 10.634 1.00 58.91 127 THR A N 1
ATOM 991 C CA . THR A 1 127 ? 2.112 -1.758 9.926 1.00 58.91 127 THR A CA 1
ATOM 992 C C . THR A 1 127 ? 2.994 -0.601 9.500 1.00 58.91 127 THR A C 1
ATOM 994 O O . THR A 1 127 ? 2.691 0.065 8.520 1.00 58.91 127 THR A O 1
ATOM 997 N N . ALA A 1 128 ? 4.101 -0.356 10.208 1.00 59.53 128 ALA A N 1
ATOM 998 C CA . ALA A 1 128 ? 5.106 0.622 9.772 1.00 59.53 128 ALA A CA 1
ATOM 999 C C . ALA A 1 128 ? 5.537 0.413 8.298 1.00 59.53 128 ALA A C 1
ATOM 1001 O O . ALA A 1 128 ? 6.035 1.331 7.657 1.00 59.53 128 ALA A O 1
ATOM 1002 N N . CYS A 1 129 ? 5.284 -0.782 7.754 1.00 72.94 129 CYS A N 1
ATOM 1003 C CA . CYS A 1 129 ? 5.392 -1.158 6.351 1.00 72.94 129 CYS A CA 1
ATOM 1004 C C . CYS A 1 129 ? 4.579 -0.274 5.387 1.00 72.94 129 CYS A C 1
ATOM 1006 O O . CYS A 1 129 ? 5.009 -0.089 4.256 1.00 72.94 129 CYS A O 1
ATOM 1008 N N . ALA A 1 130 ? 3.439 0.297 5.797 1.00 81.81 130 ALA A N 1
ATOM 1009 C CA . ALA A 1 130 ? 2.656 1.180 4.930 1.00 81.81 130 ALA A CA 1
ATOM 1010 C C . ALA A 1 130 ? 3.438 2.451 4.573 1.00 81.81 130 ALA A C 1
ATOM 1012 O O . ALA A 1 130 ? 3.432 2.842 3.415 1.00 81.81 130 ALA A O 1
ATOM 1013 N N . TYR A 1 131 ? 4.213 3.014 5.508 1.00 81.56 131 TYR A N 1
ATOM 1014 C CA . TYR A 1 131 ? 5.105 4.154 5.242 1.00 81.56 131 TYR A CA 1
ATOM 1015 C C . TYR A 1 131 ? 6.313 3.803 4.364 1.00 81.56 131 TYR A C 1
ATOM 1017 O O . TYR A 1 131 ? 7.017 4.687 3.891 1.00 81.56 131 TYR A O 1
ATOM 1025 N N . GLN A 1 132 ? 6.589 2.511 4.161 1.00 85.62 132 GLN A N 1
ATOM 1026 C CA . GLN A 1 132 ? 7.600 2.066 3.200 1.00 85.62 132 GLN A CA 1
ATOM 1027 C C . GLN A 1 132 ? 7.043 2.014 1.777 1.00 85.62 132 GLN A C 1
ATOM 1029 O O . GLN A 1 132 ? 7.825 1.930 0.837 1.00 85.62 132 GLN A O 1
ATOM 1034 N N . LEU A 1 133 ? 5.714 2.033 1.621 1.00 90.56 133 LEU A N 1
ATOM 1035 C CA . LEU A 1 133 ? 5.037 2.007 0.330 1.00 90.56 133 LEU A CA 1
ATOM 1036 C C . LEU A 1 133 ? 4.433 3.372 -0.018 1.00 90.56 133 LEU A C 1
ATOM 1038 O O . LEU A 1 133 ? 4.637 3.851 -1.125 1.00 90.56 133 LEU A O 1
ATOM 1042 N N . PHE A 1 134 ? 3.725 4.007 0.913 1.00 89.50 134 PHE A N 1
ATOM 1043 C CA . PHE A 1 134 ? 3.106 5.319 0.751 1.00 89.50 134 PHE A CA 1
ATOM 1044 C C . PHE A 1 134 ? 3.961 6.363 1.469 1.00 89.50 134 PHE A C 1
ATOM 1046 O O . PHE A 1 134 ? 4.110 6.312 2.691 1.00 89.50 134 PHE A O 1
ATOM 1053 N N . LEU A 1 135 ? 4.536 7.299 0.713 1.00 84.25 135 LEU A N 1
ATOM 1054 C CA . LEU A 1 135 ? 5.412 8.337 1.270 1.00 84.25 135 LEU A CA 1
ATOM 1055 C C . LEU A 1 135 ? 4.662 9.288 2.200 1.00 84.25 135 LEU A C 1
ATOM 1057 O O . LEU A 1 135 ? 5.195 9.727 3.217 1.00 84.25 135 LEU A O 1
ATOM 1061 N N . GLU A 1 136 ? 3.413 9.580 1.849 1.00 88.19 136 GLU A N 1
ATOM 1062 C CA . GLU A 1 136 ? 2.522 10.433 2.612 1.00 88.19 136 GLU A CA 1
ATOM 1063 C C . GLU A 1 136 ? 1.136 9.793 2.675 1.00 88.19 136 GLU A C 1
ATOM 1065 O O . GLU A 1 136 ? 0.617 9.292 1.675 1.00 88.19 136 GLU A O 1
ATOM 1070 N N . ILE A 1 137 ? 0.555 9.799 3.874 1.00 91.69 137 ILE A N 1
ATOM 1071 C CA . ILE A 1 137 ? -0.793 9.301 4.134 1.00 91.69 137 ILE A CA 1
ATOM 1072 C C . ILE A 1 137 ? -1.553 10.407 4.863 1.00 91.69 137 ILE A C 1
ATOM 1074 O O . ILE A 1 137 ? -1.235 10.749 6.004 1.00 91.69 137 ILE A O 1
ATOM 1078 N N . GLU A 1 138 ? -2.584 10.944 4.218 1.00 93.88 138 GLU A N 1
ATOM 1079 C CA . GLU A 1 138 ? -3.568 11.804 4.863 1.00 93.88 138 GLU A CA 1
ATOM 1080 C C . GLU A 1 138 ? -4.477 10.946 5.756 1.00 93.88 138 GLU A C 1
ATOM 1082 O O . GLU A 1 138 ? -5.064 9.955 5.308 1.00 93.88 138 GLU A O 1
ATOM 1087 N N . MET A 1 139 ? -4.618 11.336 7.025 1.00 92.81 139 MET A N 1
ATOM 1088 C CA . MET A 1 139 ? -5.405 10.600 8.016 1.00 92.81 139 MET A CA 1
ATOM 1089 C C . MET A 1 139 ? -6.614 11.408 8.482 1.00 92.81 139 MET A C 1
ATOM 1091 O O . MET A 1 139 ? -6.476 12.529 8.973 1.00 92.81 139 MET A O 1
ATOM 1095 N N . LYS A 1 140 ? -7.804 10.813 8.369 1.00 93.38 140 LYS A N 1
ATOM 1096 C CA . LYS A 1 140 ? -9.073 11.330 8.904 1.00 93.38 140 LYS A CA 1
ATOM 1097 C C . LYS A 1 140 ? -9.801 10.217 9.661 1.00 93.38 140 LYS A C 1
ATOM 1099 O O . LYS A 1 140 ? -9.464 9.047 9.518 1.00 93.38 140 LYS A O 1
ATOM 1104 N N . ASP A 1 141 ? -10.800 10.553 10.474 1.00 91.94 141 ASP A N 1
ATOM 1105 C CA . ASP A 1 141 ? -11.546 9.542 11.238 1.00 91.94 141 ASP A CA 1
ATOM 1106 C C . ASP A 1 141 ? -12.196 8.505 10.302 1.00 91.94 141 ASP A C 1
ATOM 1108 O O . ASP A 1 141 ? -13.093 8.827 9.522 1.00 91.94 141 ASP A O 1
ATOM 1112 N N . GLY A 1 142 ? -11.692 7.266 10.343 1.00 93.88 142 GLY A N 1
ATOM 1113 C CA . GLY A 1 142 ? -12.164 6.172 9.491 1.00 93.88 142 GLY A CA 1
ATOM 1114 C C . GLY A 1 142 ? -11.830 6.299 7.998 1.00 93.88 142 GLY A C 1
ATOM 1115 O O . GLY A 1 142 ? -12.419 5.564 7.208 1.00 93.88 142 GLY A O 1
ATOM 1116 N N . GLU A 1 143 ? -10.907 7.181 7.598 1.00 96.06 143 GLU A N 1
ATOM 1117 C CA . GLU A 1 143 ? -10.502 7.374 6.196 1.00 96.06 143 GLU A CA 1
ATOM 1118 C C . GLU A 1 143 ? -8.989 7.600 6.055 1.00 96.06 143 GLU A C 1
ATOM 1120 O O . GLU A 1 143 ? -8.366 8.301 6.860 1.00 96.06 143 GLU A O 1
ATOM 1125 N N . ARG A 1 144 ? -8.391 7.007 5.020 1.00 95.12 144 ARG A N 1
ATOM 1126 C CA . ARG A 1 144 ? -6.987 7.200 4.642 1.00 95.12 144 ARG A CA 1
ATOM 1127 C C . ARG A 1 144 ? -6.898 7.543 3.166 1.00 95.12 144 ARG A C 1
ATOM 1129 O O . ARG A 1 144 ? -7.598 6.939 2.356 1.00 95.12 144 ARG A O 1
ATOM 1136 N N . SER A 1 145 ? -6.022 8.479 2.822 1.00 95.81 145 SER A N 1
ATOM 1137 C CA . SER A 1 145 ? -5.773 8.845 1.428 1.00 95.81 145 SER A CA 1
ATOM 1138 C C . SER A 1 145 ? -4.288 9.048 1.163 1.00 95.81 145 SER A C 1
ATOM 1140 O O . SER A 1 145 ? -3.558 9.481 2.049 1.00 95.81 145 SER A O 1
ATOM 1142 N N . TRP A 1 146 ? -3.836 8.727 -0.045 1.00 95.12 146 TRP A N 1
ATOM 1143 C CA . TRP A 1 146 ? -2.433 8.840 -0.452 1.00 95.12 146 TRP A CA 1
ATOM 1144 C C . TRP A 1 146 ? -2.312 8.987 -1.971 1.00 95.12 146 TRP A C 1
ATOM 1146 O O . TRP A 1 146 ? -3.264 8.738 -2.714 1.00 95.12 146 TRP A O 1
ATOM 1156 N N . GLN A 1 147 ? -1.121 9.371 -2.425 1.00 95.31 147 GLN A N 1
ATOM 1157 C CA . GLN A 1 147 ? -0.738 9.301 -3.832 1.00 95.31 147 GLN A C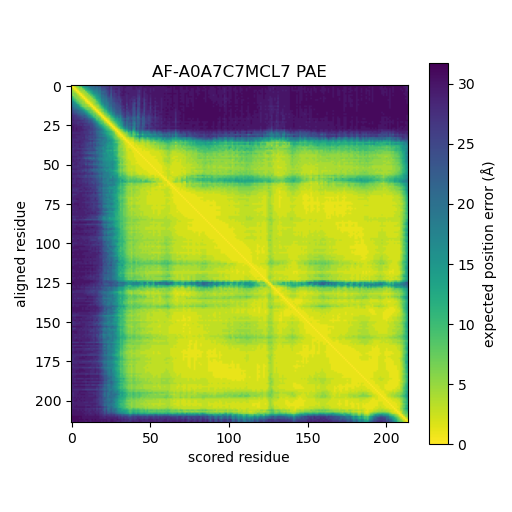A 1
ATOM 1158 C C . GLN A 1 147 ? -0.337 7.866 -4.187 1.00 95.31 147 GLN A C 1
ATOM 1160 O O . GLN A 1 147 ? 0.476 7.263 -3.481 1.00 95.31 147 GLN A O 1
ATOM 1165 N N . SER A 1 148 ? -0.878 7.317 -5.276 1.00 94.69 148 SER A N 1
ATOM 1166 C CA . SER A 1 148 ? -0.479 6.004 -5.784 1.00 94.69 148 SER A CA 1
ATOM 1167 C C . SER A 1 148 ? 1.045 5.934 -5.982 1.00 94.69 148 SER A C 1
ATOM 1169 O O . SER A 1 148 ? 1.608 6.795 -6.661 1.00 94.69 148 SER A O 1
ATOM 1171 N N . PRO A 1 149 ? 1.730 4.917 -5.425 1.00 94.25 149 PRO A N 1
ATOM 1172 C CA . PRO A 1 149 ? 3.180 4.783 -5.545 1.00 94.25 149 PRO A CA 1
ATOM 1173 C C . PRO A 1 149 ? 3.616 4.097 -6.851 1.00 94.25 149 PRO A C 1
ATOM 1175 O O . PRO A 1 149 ? 4.805 3.855 -7.045 1.00 94.25 149 PRO A O 1
ATOM 1178 N N . PHE A 1 150 ? 2.675 3.701 -7.717 1.00 95.69 150 PHE A N 1
ATOM 1179 C CA . PHE A 1 150 ? 2.959 2.797 -8.833 1.00 95.69 150 PHE A CA 1
ATOM 1180 C C . PHE A 1 150 ? 3.298 3.519 -10.137 1.00 95.69 150 PHE A C 1
ATOM 1182 O O . PHE A 1 150 ? 4.162 3.028 -10.861 1.00 95.69 150 PHE A O 1
ATOM 1189 N N . GLY A 1 151 ? 2.664 4.660 -10.428 1.00 93.25 151 GLY A N 1
ATOM 1190 C CA . GLY A 1 151 ? 2.715 5.313 -11.741 1.00 93.25 151 GLY A CA 1
ATOM 1191 C C . GLY A 1 151 ? 4.119 5.531 -12.298 1.00 93.25 151 GLY A C 1
ATOM 1192 O O . GLY A 1 151 ? 4.414 5.071 -13.400 1.00 93.25 151 GLY A O 1
ATOM 1193 N N . LEU A 1 152 ? 5.017 6.140 -11.515 1.00 91.81 152 LEU A N 1
ATOM 1194 C CA . LEU A 1 152 ? 6.389 6.435 -11.947 1.00 91.81 152 LEU A CA 1
ATOM 1195 C C . LEU A 1 152 ? 7.153 5.163 -12.350 1.00 91.81 152 LEU A C 1
ATOM 1197 O O . LEU A 1 152 ? 7.662 5.048 -13.464 1.00 91.81 152 LEU A O 1
ATOM 1201 N N . ILE A 1 153 ? 7.217 4.174 -11.456 1.00 93.56 153 ILE A N 1
ATOM 1202 C CA . ILE A 1 153 ? 7.950 2.926 -11.706 1.00 93.56 153 ILE A CA 1
ATOM 1203 C C . ILE A 1 153 ? 7.279 2.145 -12.841 1.00 93.56 153 ILE A C 1
ATOM 1205 O O . ILE A 1 153 ? 7.963 1.554 -13.684 1.00 93.56 153 ILE A O 1
ATOM 1209 N N . LEU A 1 154 ? 5.948 2.125 -12.881 1.00 95.12 154 LEU A N 1
ATOM 1210 C CA . LEU A 1 154 ? 5.204 1.402 -13.900 1.00 95.12 154 LEU A CA 1
ATOM 1211 C C . LEU A 1 154 ? 5.461 1.987 -15.293 1.00 95.12 154 LEU A C 1
ATOM 1213 O O . LEU A 1 154 ? 5.794 1.230 -16.201 1.00 95.12 154 LEU A O 1
ATOM 1217 N N . GLU A 1 155 ? 5.439 3.314 -15.448 1.00 94.00 155 GLU A N 1
ATOM 1218 C CA . GLU A 1 155 ? 5.792 4.000 -16.700 1.00 94.00 155 GLU A CA 1
ATOM 1219 C C . GLU A 1 155 ? 7.168 3.553 -17.219 1.00 94.00 155 GLU A C 1
ATOM 1221 O O . GLU A 1 155 ? 7.327 3.213 -18.397 1.00 94.00 155 GLU A O 1
ATOM 1226 N N . HIS A 1 156 ? 8.172 3.506 -16.340 1.00 93.06 156 HIS A N 1
ATOM 1227 C CA . HIS A 1 156 ? 9.525 3.104 -16.720 1.00 93.06 156 HIS A CA 1
ATOM 1228 C C . HIS A 1 156 ? 9.636 1.618 -17.054 1.00 93.06 156 HIS A C 1
ATOM 1230 O O . HIS A 1 156 ? 10.261 1.248 -18.049 1.00 93.06 156 HIS A O 1
ATOM 1236 N N . THR A 1 157 ? 9.033 0.758 -16.241 1.00 94.31 157 THR A N 1
ATOM 1237 C CA . THR A 1 157 ? 9.127 -0.693 -16.429 1.00 94.31 157 THR A CA 1
ATOM 1238 C C . THR A 1 157 ? 8.325 -1.177 -17.643 1.00 94.31 157 THR A C 1
ATOM 1240 O O . THR A 1 157 ? 8.792 -2.072 -18.348 1.00 94.31 157 THR A O 1
ATOM 1243 N N . VAL A 1 158 ? 7.202 -0.527 -17.974 1.00 96.06 158 VAL A N 1
ATOM 1244 C CA . VAL A 1 158 ? 6.456 -0.755 -19.226 1.00 96.06 158 VAL A CA 1
ATOM 1245 C C . VAL A 1 158 ? 7.286 -0.347 -20.443 1.00 96.06 158 VAL A C 1
ATOM 1247 O O . VAL A 1 158 ? 7.408 -1.122 -21.390 1.00 96.06 158 VAL A O 1
ATOM 1250 N N . ARG A 1 159 ? 7.947 0.822 -20.417 1.00 94.31 159 ARG A N 1
ATOM 1251 C CA . ARG A 1 159 ? 8.841 1.255 -21.514 1.00 94.31 159 ARG A CA 1
ATOM 1252 C C . ARG A 1 159 ? 9.992 0.283 -21.775 1.00 94.31 159 ARG A C 1
ATOM 1254 O O . ARG A 1 159 ? 10.431 0.156 -22.914 1.00 94.31 159 ARG A O 1
ATOM 1261 N N . LEU A 1 160 ? 10.483 -0.385 -20.733 1.00 93.62 160 LEU A N 1
ATOM 1262 C CA . LEU A 1 160 ? 11.533 -1.402 -20.833 1.00 93.62 160 LEU A CA 1
ATOM 1263 C C . LEU A 1 160 ? 11.006 -2.792 -21.231 1.00 93.62 160 LEU A C 1
ATOM 1265 O O . LEU A 1 160 ? 11.810 -3.707 -21.397 1.00 93.62 160 LEU A O 1
ATOM 1269 N N . GLY A 1 161 ? 9.688 -2.967 -21.365 1.00 94.81 161 GLY A N 1
ATOM 1270 C CA . GLY A 1 161 ? 9.063 -4.256 -21.668 1.00 94.81 161 GLY A CA 1
ATOM 1271 C C . GLY A 1 161 ? 9.094 -5.253 -20.505 1.00 94.81 161 GLY A C 1
ATOM 1272 O O . GLY A 1 161 ? 8.991 -6.454 -20.735 1.00 94.81 161 GLY A O 1
ATOM 1273 N N . GLN A 1 162 ? 9.271 -4.781 -19.266 1.00 94.81 162 GLN A N 1
ATOM 1274 C CA . GLN A 1 162 ? 9.263 -5.635 -18.070 1.00 94.81 162 GLN A CA 1
ATOM 1275 C C . GLN A 1 162 ? 7.841 -5.947 -17.588 1.00 94.81 162 GLN A C 1
ATOM 1277 O O . GLN A 1 162 ? 7.608 -7.022 -17.040 1.00 94.81 162 GLN A O 1
ATOM 1282 N N . HIS A 1 163 ? 6.907 -5.018 -17.800 1.00 97.69 163 HIS A N 1
ATOM 1283 C CA . HIS A 1 163 ? 5.498 -5.163 -17.440 1.00 97.69 163 HIS A CA 1
ATOM 1284 C C . HIS A 1 163 ? 4.592 -4.696 -18.589 1.00 97.69 163 HIS A C 1
ATOM 1286 O O . HIS A 1 163 ? 4.994 -3.858 -19.395 1.00 97.69 163 HIS A O 1
ATOM 1292 N N . ASP A 1 164 ? 3.361 -5.205 -18.625 1.00 97.69 164 ASP A N 1
ATOM 1293 C CA . ASP A 1 164 ? 2.261 -4.753 -19.492 1.00 97.69 164 ASP A CA 1
ATOM 1294 C C . ASP A 1 164 ? 1.019 -4.301 -18.692 1.00 97.69 164 ASP A C 1
ATOM 1296 O O . ASP A 1 164 ? -0.068 -4.129 -19.245 1.00 97.69 164 ASP A O 1
ATOM 1300 N N . LEU A 1 165 ? 1.177 -4.140 -17.375 1.00 97.38 165 LEU A N 1
ATOM 1301 C CA . LEU A 1 165 ? 0.151 -3.637 -16.467 1.00 97.38 165 LEU A CA 1
ATOM 1302 C C . LEU A 1 165 ? -0.104 -2.142 -16.694 1.00 97.38 165 LEU A C 1
ATOM 1304 O O . LEU A 1 165 ? 0.821 -1.348 -16.868 1.00 97.38 165 LEU A O 1
ATOM 1308 N N . THR A 1 166 ? -1.366 -1.745 -16.587 1.00 96.81 166 THR A N 1
ATOM 1309 C CA . THR A 1 166 ? -1.788 -0.353 -16.413 1.00 96.81 166 THR A CA 1
ATOM 1310 C C . THR A 1 166 ? -1.914 -0.009 -14.931 1.00 96.81 166 THR A C 1
ATOM 1312 O O . THR A 1 166 ? -2.177 -0.873 -14.092 1.00 96.81 166 THR A O 1
ATOM 1315 N N . GLU A 1 167 ? -1.776 1.271 -14.579 1.00 96.50 167 GLU A N 1
ATOM 1316 C CA . GLU A 1 167 ? -1.941 1.690 -13.181 1.00 96.50 167 GLU A CA 1
ATOM 1317 C C . GLU A 1 167 ? -3.373 1.457 -12.681 1.00 96.50 167 GLU A C 1
ATOM 1319 O O . GLU A 1 167 ? -3.574 1.106 -11.520 1.00 96.50 167 GLU A O 1
ATOM 1324 N N . LYS A 1 168 ? -4.362 1.534 -13.580 1.00 97.25 168 LYS A N 1
ATOM 1325 C CA . LYS A 1 168 ? -5.741 1.144 -13.285 1.00 97.25 168 LYS A CA 1
ATOM 1326 C C . LYS A 1 168 ? -5.856 -0.338 -12.910 1.00 97.25 168 LYS A C 1
ATOM 1328 O O . LYS A 1 168 ? -6.519 -0.648 -11.926 1.00 97.25 168 LYS A O 1
ATOM 1333 N N . GLU A 1 169 ? -5.219 -1.251 -13.650 1.00 97.81 169 GLU A N 1
ATOM 1334 C CA . GLU A 1 169 ? -5.203 -2.680 -13.287 1.00 97.81 169 GLU A CA 1
ATOM 1335 C C . GLU A 1 169 ? -4.553 -2.894 -11.916 1.00 97.81 169 GLU A C 1
ATOM 1337 O O . GLU A 1 169 ? -5.083 -3.636 -11.088 1.00 97.81 169 GLU A O 1
ATOM 1342 N N . VAL A 1 170 ? -3.436 -2.208 -11.646 1.00 98.06 170 VAL A N 1
ATOM 1343 C CA . VAL A 1 170 ? -2.772 -2.268 -10.337 1.00 98.06 170 VAL A CA 1
ATOM 1344 C C . VAL A 1 170 ? -3.701 -1.762 -9.232 1.00 98.06 170 VAL A C 1
ATOM 1346 O O . VAL A 1 170 ? -3.810 -2.413 -8.195 1.00 98.06 170 VAL A O 1
ATOM 1349 N N . HIS A 1 171 ? -4.414 -0.655 -9.451 1.00 98.06 171 HIS A N 1
ATOM 1350 C CA . HIS A 1 171 ? -5.407 -0.134 -8.507 1.00 98.06 171 HIS A CA 1
ATOM 1351 C C . HIS A 1 171 ? -6.546 -1.127 -8.266 1.00 98.06 171 HIS A C 1
ATOM 1353 O O . HIS A 1 171 ? -6.857 -1.451 -7.119 1.00 98.06 171 HIS A O 1
ATOM 1359 N N . ASP A 1 172 ? -7.138 -1.668 -9.329 1.00 98.31 172 ASP A N 1
ATOM 1360 C CA . ASP A 1 172 ? -8.262 -2.599 -9.226 1.00 98.31 172 ASP A CA 1
ATOM 1361 C C . ASP A 1 172 ? -7.873 -3.884 -8.475 1.00 98.31 172 ASP A C 1
ATOM 1363 O O . ASP A 1 172 ? -8.655 -4.392 -7.669 1.00 98.31 172 ASP A O 1
ATOM 1367 N N . ILE A 1 173 ? -6.658 -4.395 -8.685 1.00 97.88 173 ILE A N 1
ATOM 1368 C CA . ILE A 1 173 ? -6.185 -5.628 -8.042 1.00 97.88 173 ILE A CA 1
ATOM 1369 C C . ILE A 1 173 ? -5.625 -5.348 -6.642 1.00 97.88 173 ILE A C 1
ATOM 1371 O O . ILE A 1 173 ? -6.121 -5.864 -5.638 1.00 97.88 173 ILE A O 1
ATOM 1375 N N . TRP A 1 174 ? -4.560 -4.553 -6.564 1.00 96.56 174 TRP A N 1
ATOM 1376 C CA . TRP A 1 174 ? -3.757 -4.416 -5.351 1.00 96.56 174 TRP A CA 1
ATOM 1377 C C . TRP A 1 174 ? -4.384 -3.491 -4.315 1.00 96.56 174 TRP A C 1
ATOM 1379 O O . TRP A 1 174 ? -4.126 -3.651 -3.121 1.00 96.56 174 TRP A O 1
ATOM 1389 N N . ILE A 1 175 ? -5.196 -2.529 -4.756 1.00 96.00 175 ILE A N 1
ATOM 1390 C CA . ILE A 1 175 ? -5.929 -1.644 -3.854 1.00 96.00 175 ILE A CA 1
ATOM 1391 C C . ILE A 1 175 ? -7.343 -2.190 -3.657 1.00 96.00 175 ILE A C 1
ATOM 1393 O O . ILE A 1 175 ? -7.661 -2.657 -2.566 1.00 96.00 175 ILE A O 1
ATOM 1397 N N . LYS A 1 176 ? -8.191 -2.204 -4.691 1.00 97.94 176 LYS A N 1
ATOM 1398 C CA . LYS A 1 176 ? -9.617 -2.526 -4.512 1.00 97.94 176 LYS A CA 1
ATOM 1399 C C . LYS A 1 176 ? -9.837 -3.966 -4.052 1.00 97.94 176 LYS A C 1
ATOM 1401 O O . LYS A 1 176 ? -10.324 -4.165 -2.940 1.00 97.94 176 LYS A O 1
ATOM 1406 N N . LYS A 1 177 ? -9.467 -4.970 -4.860 1.00 98.06 177 LYS A N 1
ATOM 1407 C CA . LYS A 1 177 ? -9.719 -6.385 -4.514 1.00 98.06 177 LYS A CA 1
ATOM 1408 C C . LYS A 1 177 ? -9.089 -6.766 -3.176 1.00 98.06 177 LYS A C 1
ATOM 1410 O O . LYS A 1 177 ? -9.769 -7.316 -2.314 1.00 98.06 177 LYS A O 1
ATOM 1415 N N . ARG A 1 178 ? -7.817 -6.413 -2.975 1.00 97.06 178 ARG A N 1
ATOM 1416 C CA . ARG A 1 178 ? -7.083 -6.732 -1.743 1.00 97.06 178 ARG A CA 1
ATOM 1417 C C . ARG A 1 178 ? -7.720 -6.128 -0.490 1.00 97.06 178 ARG A C 1
ATOM 1419 O O . ARG A 1 178 ? -7.974 -6.854 0.468 1.00 97.06 178 ARG A O 1
ATOM 1426 N N . PHE A 1 179 ? -7.996 -4.819 -0.474 1.00 96.75 179 PHE A N 1
ATOM 1427 C CA . PHE A 1 179 ? -8.571 -4.184 0.717 1.00 96.75 179 PHE A CA 1
ATOM 1428 C C . PHE A 1 179 ? -10.026 -4.598 0.955 1.00 96.75 179 PHE A C 1
ATOM 1430 O O . PHE A 1 179 ? -10.422 -4.706 2.114 1.00 96.75 179 PHE A O 1
ATOM 1437 N N . HIS A 1 180 ? -10.805 -4.904 -0.089 1.00 98.06 180 HIS A N 1
ATOM 1438 C CA . HIS A 1 180 ? -12.122 -5.518 0.097 1.00 98.06 180 HIS A CA 1
ATOM 1439 C C . HIS A 1 180 ? -12.020 -6.909 0.732 1.00 98.06 180 HIS A C 1
ATOM 1441 O O . HIS A 1 180 ? -12.704 -7.164 1.720 1.00 98.06 180 HIS A O 1
ATOM 1447 N N . ALA A 1 181 ? -11.099 -7.761 0.274 1.00 97.50 181 ALA A N 1
ATOM 1448 C CA . ALA A 1 181 ? -10.878 -9.070 0.889 1.00 97.50 181 ALA A CA 1
ATOM 1449 C C . ALA A 1 181 ? -10.427 -8.955 2.361 1.00 97.50 181 ALA A C 1
ATOM 1451 O O . ALA A 1 181 ? -10.831 -9.740 3.220 1.00 97.50 181 ALA A O 1
ATOM 1452 N N . TYR A 1 182 ? -9.636 -7.931 2.699 1.00 96.88 182 TYR A N 1
ATOM 1453 C CA . TYR A 1 182 ? -9.294 -7.636 4.095 1.00 96.88 182 TYR A CA 1
ATOM 1454 C C . TYR A 1 182 ? -10.518 -7.209 4.910 1.00 96.88 182 TYR A C 1
ATOM 1456 O O . TYR A 1 182 ? -10.689 -7.645 6.053 1.00 96.88 182 TYR A O 1
ATOM 1464 N N . ALA A 1 183 ? -11.369 -6.365 4.328 1.00 96.75 183 ALA A N 1
ATOM 1465 C CA . ALA A 1 183 ? -12.582 -5.865 4.957 1.00 96.75 183 ALA A CA 1
ATOM 1466 C C . ALA A 1 183 ? -13.575 -6.985 5.284 1.00 96.75 183 ALA A C 1
ATOM 1468 O O . ALA A 1 183 ? -14.155 -6.971 6.369 1.00 96.75 183 ALA A O 1
ATOM 1469 N N . GLU A 1 184 ? -13.691 -7.994 4.416 1.00 97.31 184 GLU A N 1
ATOM 1470 C CA . GLU A 1 184 ? -14.515 -9.186 4.650 1.00 97.31 184 GLU A CA 1
ATOM 1471 C C . GLU A 1 184 ? -14.082 -9.945 5.909 1.00 97.31 184 GLU A C 1
ATOM 1473 O O . GLU A 1 184 ? -14.911 -10.282 6.757 1.00 97.31 184 GLU A O 1
ATOM 1478 N N . VAL A 1 185 ? -12.771 -10.151 6.097 1.00 97.00 185 VAL A N 1
ATOM 1479 C CA . VAL A 1 185 ? -12.242 -10.793 7.315 1.00 97.00 185 VAL A CA 1
ATOM 1480 C C . VAL A 1 185 ? -12.519 -9.942 8.554 1.00 97.00 185 VAL A C 1
ATOM 1482 O O . VAL A 1 185 ? -12.772 -10.479 9.637 1.00 97.00 185 VAL A O 1
ATOM 1485 N N . ILE A 1 186 ? -12.471 -8.614 8.419 1.00 96.81 186 ILE A N 1
ATOM 1486 C CA . ILE A 1 186 ? -12.735 -7.682 9.519 1.00 96.81 186 ILE A CA 1
ATOM 1487 C C . ILE A 1 186 ? -14.243 -7.581 9.826 1.00 96.81 186 ILE A C 1
ATOM 1489 O O . ILE A 1 186 ? -14.613 -7.402 10.991 1.00 96.81 186 ILE A O 1
ATOM 1493 N N . GLY A 1 187 ? -15.106 -7.771 8.827 1.00 96.62 187 GLY A N 1
ATOM 1494 C CA . GLY A 1 187 ? -16.562 -7.638 8.912 1.00 96.62 187 GLY A CA 1
ATOM 1495 C C . GLY A 1 187 ? -17.048 -6.191 8.791 1.00 96.62 187 GLY A C 1
ATOM 1496 O O . GLY A 1 187 ? -17.917 -5.774 9.562 1.00 96.62 187 GLY A O 1
ATOM 1497 N N . VAL A 1 188 ? -16.449 -5.414 7.888 1.00 96.94 188 VAL A N 1
ATOM 1498 C CA . VAL A 1 188 ? -16.811 -4.012 7.627 1.00 96.94 188 VAL A CA 1
ATOM 1499 C C . VAL A 1 188 ? -16.948 -3.738 6.137 1.00 96.94 188 VAL A C 1
ATOM 1501 O O . VAL A 1 188 ? -16.277 -4.363 5.322 1.00 96.94 188 VAL A O 1
ATOM 1504 N N . ASP A 1 189 ? -17.748 -2.734 5.800 1.00 96.94 189 ASP A N 1
ATOM 1505 C CA . ASP A 1 189 ? -17.868 -2.240 4.434 1.00 96.94 189 ASP A CA 1
ATOM 1506 C C . ASP A 1 189 ? -16.880 -1.096 4.197 1.00 96.94 189 ASP A C 1
ATOM 1508 O O . ASP A 1 189 ? -16.712 -0.203 5.039 1.00 96.94 189 ASP A O 1
ATOM 1512 N N . LEU A 1 190 ? -16.237 -1.111 3.028 1.00 97.12 190 LEU A N 1
ATOM 1513 C CA . LEU A 1 190 ? -15.320 -0.065 2.587 1.00 97.12 190 LEU A CA 1
ATOM 1514 C C . LEU A 1 190 ? -15.866 0.657 1.360 1.00 97.12 190 LEU A C 1
ATOM 1516 O O . LEU A 1 190 ? -16.385 0.038 0.434 1.00 97.12 190 LEU A O 1
ATOM 1520 N N . PHE A 1 191 ? -15.647 1.965 1.324 1.00 97.94 191 PHE A N 1
ATOM 1521 C CA . PHE A 1 191 ? -15.572 2.723 0.086 1.00 97.94 191 PHE A CA 1
ATOM 1522 C C . PHE A 1 191 ? -14.102 2.852 -0.312 1.00 97.94 191 PHE A C 1
ATOM 1524 O O . PHE A 1 191 ? -13.277 3.250 0.511 1.00 97.94 191 PHE A O 1
ATOM 1531 N N . ILE A 1 192 ? -13.786 2.539 -1.567 1.00 98.12 192 ILE A N 1
ATOM 1532 C CA . ILE A 1 192 ? -12.470 2.755 -2.172 1.00 98.12 192 ILE A CA 1
ATOM 1533 C C . ILE A 1 192 ? -12.687 3.614 -3.413 1.00 98.12 192 ILE A C 1
ATOM 1535 O O . ILE A 1 192 ? -13.560 3.297 -4.223 1.00 98.12 192 ILE A O 1
ATOM 1539 N N . SER A 1 193 ? -11.929 4.702 -3.550 1.00 98.06 193 SER A N 1
ATOM 1540 C CA . SER A 1 193 ? -12.042 5.595 -4.705 1.00 98.06 193 SER A CA 1
ATOM 1541 C C . SER A 1 193 ? -11.779 4.853 -6.016 1.00 98.06 193 SER A C 1
ATOM 1543 O O . SER A 1 193 ? -11.009 3.890 -6.073 1.00 98.06 193 SER A O 1
ATOM 1545 N N . GLU A 1 194 ? -12.405 5.315 -7.095 1.00 97.69 194 GLU A N 1
ATOM 1546 C CA . GLU A 1 194 ? -12.015 4.879 -8.434 1.00 97.69 194 GLU A CA 1
ATOM 1547 C C . GLU A 1 194 ? -10.624 5.405 -8.785 1.00 97.69 194 GLU A C 1
ATOM 1549 O O . GLU A 1 194 ? -10.151 6.384 -8.205 1.00 97.69 194 GLU A O 1
ATOM 1554 N N . TRP A 1 195 ? -9.971 4.735 -9.732 1.00 96.00 195 TRP A N 1
ATOM 1555 C CA . TRP A 1 195 ? -8.717 5.228 -10.283 1.00 96.00 195 TRP A CA 1
ATOM 1556 C C . TRP A 1 195 ? -8.965 6.474 -11.140 1.00 96.00 195 TRP A C 1
ATOM 1558 O O . TRP A 1 195 ? -9.889 6.511 -11.958 1.00 96.00 195 TRP A O 1
ATOM 1568 N N . THR A 1 196 ? -8.100 7.464 -10.972 1.00 94.25 196 THR A N 1
ATOM 1569 C CA . THR A 1 196 ? -8.071 8.730 -11.707 1.00 94.25 196 THR A CA 1
ATOM 1570 C C . THR A 1 196 ? -6.645 9.020 -12.169 1.00 94.25 196 THR A C 1
ATOM 1572 O O . THR A 1 196 ? -5.683 8.504 -11.604 1.00 94.25 196 THR A O 1
ATOM 1575 N N . GLU A 1 197 ? -6.491 9.861 -13.195 1.00 91.94 197 GLU A N 1
ATOM 1576 C CA . GLU A 1 197 ? -5.171 10.213 -13.751 1.00 91.94 197 GLU A CA 1
ATOM 1577 C C . GLU A 1 197 ? -4.265 10.953 -12.757 1.00 91.94 197 GLU A C 1
ATOM 1579 O O . GLU A 1 197 ? -3.046 10.903 -12.883 1.00 91.94 197 GLU A O 1
ATOM 1584 N N . ASP A 1 198 ? -4.839 11.619 -11.751 1.00 91.62 198 ASP A N 1
ATOM 1585 C CA . ASP A 1 1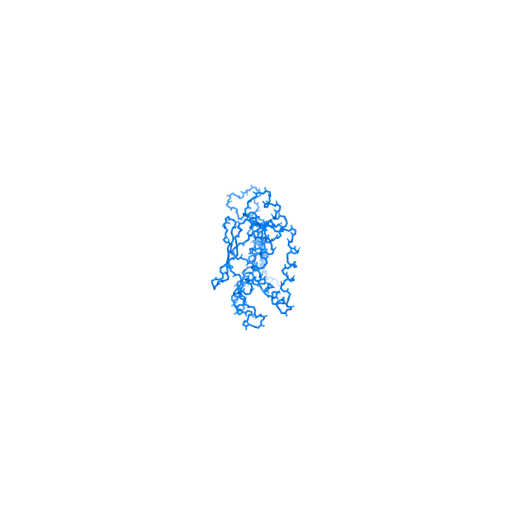98 ? -4.071 12.242 -10.669 1.00 91.62 198 ASP A CA 1
ATOM 1586 C C . ASP A 1 198 ? -3.479 11.213 -9.687 1.00 91.62 198 ASP A C 1
ATOM 1588 O O . ASP A 1 198 ? -2.663 11.576 -8.845 1.00 91.62 198 ASP A O 1
ATOM 1592 N N . GLY A 1 199 ? -3.863 9.935 -9.790 1.00 90.38 199 GLY A N 1
ATOM 1593 C CA . GLY A 1 199 ? -3.374 8.834 -8.964 1.00 90.38 199 GLY A CA 1
ATOM 1594 C C . GLY A 1 199 ? -3.755 8.929 -7.484 1.00 90.38 199 GLY A C 1
ATOM 1595 O O . GLY A 1 199 ? -3.160 8.216 -6.670 1.00 90.38 199 GLY A O 1
ATOM 1596 N N . LYS A 1 200 ? -4.714 9.785 -7.101 1.00 95.81 200 LYS A N 1
ATOM 1597 C CA . LYS A 1 200 ? -5.133 9.915 -5.700 1.00 95.81 200 LYS A CA 1
ATOM 1598 C C . LYS A 1 200 ? -6.026 8.741 -5.291 1.00 95.81 200 LYS A C 1
ATOM 1600 O O . LYS A 1 200 ? -7.063 8.476 -5.893 1.00 95.81 200 LYS A O 1
ATOM 1605 N N . VAL A 1 201 ? -5.650 8.067 -4.207 1.00 96.75 201 VAL A N 1
ATOM 1606 C CA . VAL A 1 201 ? -6.399 6.943 -3.632 1.00 96.75 201 VAL A CA 1
ATOM 1607 C C . VAL A 1 201 ? -7.022 7.369 -2.307 1.00 96.75 201 VAL A C 1
ATOM 1609 O O . VAL A 1 201 ? -6.357 8.007 -1.492 1.00 96.75 201 VAL A O 1
ATOM 1612 N N . SER A 1 202 ? -8.281 6.996 -2.064 1.00 97.31 202 SER A N 1
ATOM 1613 C CA . SER A 1 202 ? -8.913 7.074 -0.742 1.00 97.31 202 SER A CA 1
ATOM 1614 C C . SER A 1 202 ? -9.617 5.768 -0.379 1.00 97.31 202 SER A C 1
ATOM 1616 O O . SER A 1 202 ? -10.290 5.166 -1.216 1.00 97.31 202 SER A O 1
ATOM 1618 N N . ILE A 1 203 ? -9.477 5.351 0.881 1.00 97.56 203 ILE A N 1
ATOM 1619 C CA . ILE A 1 203 ? -10.208 4.235 1.485 1.00 97.56 203 ILE A CA 1
ATOM 1620 C C . ILE A 1 203 ? -10.910 4.739 2.741 1.00 97.56 203 ILE A C 1
ATOM 1622 O O . ILE A 1 203 ? -10.277 5.313 3.630 1.00 97.56 203 ILE A O 1
ATOM 1626 N N . LYS A 1 204 ? -12.211 4.463 2.850 1.00 97.81 204 LYS A N 1
ATOM 1627 C CA . LYS A 1 204 ? -13.059 4.859 3.976 1.00 97.81 204 LYS A CA 1
ATOM 1628 C C . LYS A 1 204 ? -13.874 3.683 4.504 1.00 97.81 204 LYS A C 1
ATOM 1630 O O . LYS A 1 204 ? -14.504 2.976 3.724 1.00 97.81 204 LYS A O 1
ATOM 1635 N N . VAL A 1 205 ? -13.915 3.507 5.825 1.00 97.25 205 VAL A N 1
ATOM 1636 C CA . VAL A 1 205 ? -14.837 2.551 6.459 1.00 97.25 205 VAL A CA 1
ATOM 1637 C C . VAL A 1 205 ? -16.232 3.159 6.496 1.00 97.25 205 VAL A C 1
ATOM 1639 O O . VAL A 1 205 ? -16.417 4.265 7.005 1.00 97.25 205 VAL A O 1
ATOM 1642 N N . LEU A 1 206 ? -17.216 2.428 5.982 1.00 95.25 206 LEU A N 1
ATOM 1643 C CA . LEU A 1 206 ? -18.617 2.847 5.977 1.00 95.25 206 LEU A CA 1
ATOM 1644 C C . LEU A 1 206 ? -19.365 2.373 7.226 1.00 95.25 206 LEU A C 1
ATOM 1646 O O . LEU A 1 206 ? -20.262 3.060 7.707 1.00 95.25 206 LEU A O 1
ATOM 1650 N N . GLY A 1 207 ? -18.975 1.225 7.778 1.00 91.94 207 GLY A N 1
ATOM 1651 C CA . GLY A 1 207 ? -19.623 0.625 8.938 1.00 91.94 207 GLY A CA 1
ATOM 1652 C C . GLY A 1 207 ? -19.477 -0.896 8.950 1.00 91.94 207 GLY A C 1
ATOM 1653 O O . GLY A 1 207 ? -18.677 -1.432 8.183 1.00 91.94 207 GLY A O 1
ATOM 1654 N N . PRO A 1 208 ? -20.211 -1.599 9.826 1.00 92.19 208 PRO A N 1
ATOM 1655 C CA . PRO A 1 208 ? -20.250 -3.056 9.808 1.00 92.19 208 PRO A CA 1
ATOM 1656 C C . PRO A 1 208 ? -20.927 -3.557 8.529 1.00 92.19 208 PRO A C 1
ATOM 1658 O O . PRO A 1 208 ? -21.912 -2.964 8.091 1.00 92.19 208 PRO A O 1
ATOM 1661 N N . THR A 1 209 ? -20.450 -4.677 7.987 1.00 88.12 209 THR A N 1
ATOM 1662 C CA . THR A 1 209 ? -21.130 -5.341 6.870 1.00 88.12 209 THR A CA 1
ATOM 1663 C C . THR A 1 209 ? -22.500 -5.818 7.331 1.00 88.12 209 THR A C 1
ATOM 1665 O O . THR A 1 209 ? -22.619 -6.666 8.224 1.00 88.12 209 THR A O 1
ATOM 1668 N N . LEU A 1 210 ? -23.551 -5.259 6.737 1.00 74.69 210 LEU A N 1
ATOM 1669 C CA . LEU A 1 210 ? -24.914 -5.711 6.980 1.00 74.69 210 LEU A CA 1
ATOM 1670 C C . LEU A 1 210 ? -25.106 -7.035 6.243 1.00 74.69 210 LEU A C 1
ATOM 1672 O O . LEU A 1 210 ? -25.334 -7.063 5.036 1.00 74.69 210 LEU A O 1
ATOM 1676 N N . VAL A 1 211 ? -25.025 -8.150 6.968 1.00 59.62 211 VAL A N 1
ATOM 1677 C CA . VAL A 1 211 ? -25.505 -9.426 6.433 1.00 59.62 211 VAL A CA 1
ATOM 1678 C C . VAL A 1 211 ? -27.012 -9.273 6.263 1.00 59.62 211 VAL A C 1
ATOM 1680 O O . VAL A 1 211 ? -27.734 -9.153 7.256 1.00 59.62 211 VAL A O 1
ATOM 1683 N N . ALA A 1 212 ? -27.486 -9.229 5.017 1.00 48.75 212 ALA A N 1
ATOM 1684 C CA . ALA A 1 212 ? -28.907 -9.352 4.735 1.00 48.75 212 ALA A CA 1
ATOM 1685 C C . ALA A 1 212 ? -29.388 -10.648 5.401 1.00 48.75 212 ALA A C 1
ATOM 1687 O O . ALA A 1 212 ? -28.927 -11.737 5.058 1.00 48.75 212 ALA A O 1
ATOM 1688 N N . GLN A 1 213 ? -30.238 -10.518 6.420 1.00 37.41 213 GLN A N 1
ATOM 1689 C CA . GLN A 1 213 ? -30.919 -11.658 7.016 1.00 37.41 213 GLN A CA 1
ATOM 1690 C C . GLN A 1 213 ? -31.874 -12.200 5.949 1.00 37.41 213 GLN A C 1
ATOM 1692 O O . GLN A 1 213 ? -32.935 -11.619 5.731 1.00 37.41 213 GLN A O 1
ATOM 1697 N N . ASN A 1 214 ? -31.447 -13.248 5.246 1.00 35.34 214 ASN A N 1
ATOM 1698 C CA . ASN A 1 214 ? -32.320 -14.087 4.429 1.00 35.34 214 ASN A CA 1
ATOM 1699 C C . ASN A 1 214 ? -32.974 -15.148 5.311 1.00 35.34 214 ASN A C 1
ATOM 1701 O O . ASN A 1 214 ? -32.240 -15.751 6.131 1.00 35.34 214 ASN A O 1
#

Sequence (214 aa):
MKRKVLIIALIFCGFGISSTYADSHAESGKKFVGATSGYEGREDRLGRSMAVVLKSLNETKPYQHDINDALVKMILTTLQFAKNNDMIEELIASDVEVVRPLLEKVRRNYLRTGKLDTVMVGMIDRTACAYQLFLEIEMKDGERSWQSPFGLILEHTVRLGQHDLTEKEVHDIWIKKRFHAYAEVIGVDLFISEWTEDGKVSIKVLGPTLVAQN

Mean predicted aligned error: 10.5 Å

pLDDT: mean 85.12, std 18.81, range [35.34, 98.56]

Secondary structure (DSSP, 8-state):
---------------------------TT----S---S-TT-HHHHHHHHHHHHHHHH--SSS---TTHHHHHHHHHHHHHHHHTT-HHHHHHHHHHHHHHHHHHHHHHHHHH--THHHHIIIIITSTTHHHH-S-EEEETTEEEEE-SSHHHHHHHHHTTS----HHHHIIIIIIIHHHHHHHHHTEEEEEPPP-TT-EEEEEEEEE------

Solvent-accessible surface area (backbone atoms only — not comparable to full-atom values): 12952 Å² total; per-residue (Å²): 138,84,88,81,91,81,89,77,85,81,79,78,75,76,74,74,79,70,75,76,65,87,73,85,77,82,69,92,78,76,74,86,89,67,93,74,88,83,42,86,97,39,54,70,62,52,53,53,54,49,52,51,47,52,56,38,52,67,40,55,72,100,47,77,43,53,86,32,46,73,60,46,49,53,51,53,51,52,50,50,54,23,58,79,66,77,33,54,66,59,50,46,53,51,51,48,62,74,46,36,74,58,38,48,53,25,23,56,51,24,75,73,65,74,42,56,42,47,43,47,40,53,75,46,63,69,44,69,64,42,62,55,57,34,89,53,73,52,80,52,91,20,32,42,32,35,62,59,67,50,56,72,60,47,57,55,35,38,75,72,68,77,43,90,78,49,66,57,57,48,42,53,47,70,47,47,51,40,52,49,59,48,25,60,67,40,47,35,37,72,50,65,58,69,84,51,95,84,36,56,43,40,43,33,59,75,46,69,54,79,74,77,86,124